Protein AF-A0A183H2S7-F1 (afdb_monomer)

pLDDT: mean 76.17, std 14.85, range [31.81, 91.38]

Secondary structure (DSSP, 8-state):
------PPP------HHHHHHHHTT--THHHHHHHHHSHHHHHHHHHHHHHHTTT--HHHHHHHHHHHHHHHHHHHHHHHHHHHHHHHHHHHHHHHHH---HHHHHHHHHHTT--HHHHHHHHHHHHHHHHHHHHHHHHHHHH--SS--B--TT-SBTTSB-TT-HHHHHHHHHHHHHHHHHHHHS--S-HHHHHHHHHHHHHHHHHHHHHHHTSBTHHHHHHHHHH-----

Foldseek 3Di:
DDDDDDDDDPPPPPPPVVVVVVPPPDDVVVVVVCLLPPPLLVVLLCQLVVQVVVVDANLRSLLVSLLVVCVVLVVLVVVLVVLLLVLLVLLVVCVVPPVDDVVVSVVVCVVVVSDPVVSVVSVVVLVVNLVSNVSSVVVNCVVCPDDFRQDDDPDGGQQDQDPVLPLLVVLLVLQLVLVVVVCVSRPDPDPVVVVVVSVVVNVVSVVSSVVSSRGGNSSRSSCVSVRPPPPD

Radius of gyration: 23.9 Å; Cα contacts (8 Å, |Δi|>4): 154; chains: 1; bounding box: 52×32×90 Å

Nearest PDB structures (foldseek):
  6al2-assembly2_B  TM=6.868E-01  e=8.559E-04  Escherichia coli

Sequence (232 aa):
MRFSVHRHPANHVICLKTLSRKFHGFSPLTPLLYAESCYFTKALQYTIEGMHSLEIPWFGTFMLSGVLFRIASLPLHVYAERLSAERCHVVNTLNHELIKSKEIILDVCWKHRLQLPRIQYLKFCALSIWTFSSFAIRNVISSETGYPFQGILWFPDLLQPDPYCIIPASVGILGIFNYFAQQRIYIYSSVKLMQIISVCYSLIMIFGIYFMSHLPVVSFFILMNIEIPDSS

Structure (mmCIF, N/CA/C/O backbone):
data_AF-A0A183H2S7-F1
#
_entry.id   AF-A0A183H2S7-F1
#
loop_
_atom_site.group_PDB
_atom_site.id
_atom_site.type_symbol
_atom_site.label_atom_id
_atom_site.label_alt_id
_atom_site.label_comp_id
_atom_site.label_asym_id
_atom_site.label_entity_id
_atom_site.label_seq_id
_atom_site.pdbx_PDB_ins_code
_atom_site.Cartn_x
_atom_site.Cartn_y
_atom_site.Cartn_z
_atom_site.occupancy
_atom_site.B_iso_or_equiv
_atom_site.auth_seq_id
_atom_site.auth_comp_id
_atom_site.auth_asym_id
_atom_site.auth_atom_id
_atom_site.pdbx_PDB_model_num
ATOM 1 N N . MET A 1 1 ? 5.757 -11.778 67.059 1.00 38.53 1 MET A N 1
ATOM 2 C CA . MET A 1 1 ? 6.660 -10.750 66.492 1.00 38.53 1 MET A CA 1
ATOM 3 C C . MET A 1 1 ? 6.126 -10.336 65.126 1.00 38.53 1 MET A C 1
ATOM 5 O O . MET A 1 1 ? 6.028 -11.183 64.250 1.00 38.53 1 MET A O 1
ATOM 9 N N . ARG A 1 2 ? 5.674 -9.082 64.973 1.00 36.66 2 ARG A N 1
ATOM 10 C CA . ARG A 1 2 ? 5.193 -8.515 63.699 1.00 36.66 2 ARG A CA 1
ATOM 11 C C . ARG A 1 2 ? 6.387 -7.929 62.948 1.00 36.66 2 ARG A C 1
ATOM 13 O O . ARG A 1 2 ? 6.994 -6.986 63.443 1.00 36.66 2 ARG A O 1
ATOM 20 N N . PHE A 1 3 ? 6.695 -8.457 61.770 1.00 34.78 3 PHE A N 1
ATOM 21 C CA . PHE A 1 3 ? 7.637 -7.819 60.855 1.00 34.78 3 PHE A CA 1
ATOM 22 C C . PHE A 1 3 ? 6.908 -6.711 60.090 1.00 34.78 3 PHE A C 1
ATOM 24 O O . PHE A 1 3 ? 6.041 -6.978 59.261 1.00 34.78 3 PHE A O 1
ATOM 31 N N . SER A 1 4 ? 7.232 -5.462 60.420 1.00 36.34 4 SER A N 1
ATOM 32 C CA . SER A 1 4 ? 6.816 -4.285 59.660 1.00 36.34 4 SER A CA 1
ATOM 33 C C . SER A 1 4 ? 7.774 -4.109 58.483 1.00 36.34 4 SER A C 1
ATOM 35 O O . SER A 1 4 ? 8.952 -3.818 58.682 1.00 36.34 4 SER A O 1
ATOM 37 N N . VAL A 1 5 ? 7.288 -4.323 57.259 1.00 47.19 5 VAL A N 1
ATOM 38 C CA . VAL A 1 5 ? 8.035 -4.022 56.032 1.00 47.19 5 VAL A CA 1
ATOM 39 C C . VAL A 1 5 ? 7.711 -2.586 55.633 1.00 47.19 5 VAL A C 1
ATOM 41 O O . VAL A 1 5 ? 6.619 -2.295 55.144 1.00 47.19 5 VAL A O 1
ATOM 44 N N . HIS A 1 6 ? 8.664 -1.680 55.846 1.00 37.66 6 HIS A N 1
ATOM 45 C CA . HIS A 1 6 ? 8.593 -0.314 55.337 1.00 37.66 6 HIS A CA 1
ATOM 46 C C . HIS A 1 6 ? 8.627 -0.339 53.801 1.00 37.66 6 HIS A C 1
ATOM 48 O O . HIS A 1 6 ? 9.639 -0.694 53.197 1.00 37.66 6 HIS A O 1
ATOM 54 N N . ARG A 1 7 ? 7.523 0.047 53.148 1.00 46.09 7 ARG A N 1
ATOM 55 C CA . ARG A 1 7 ? 7.531 0.361 51.712 1.00 46.09 7 ARG A CA 1
ATOM 56 C C . ARG A 1 7 ? 8.180 1.727 51.510 1.00 46.09 7 ARG A C 1
ATOM 58 O O . ARG A 1 7 ? 7.642 2.734 51.961 1.00 46.09 7 ARG A O 1
ATOM 65 N N . HIS A 1 8 ? 9.311 1.752 50.811 1.00 40.19 8 HIS A N 1
ATOM 66 C CA . HIS A 1 8 ? 9.866 2.980 50.250 1.00 40.19 8 HIS A CA 1
ATOM 67 C C . HIS A 1 8 ? 9.010 3.469 49.066 1.00 40.19 8 HIS A C 1
ATOM 69 O O . HIS A 1 8 ? 8.483 2.645 48.313 1.00 40.19 8 HIS A O 1
ATOM 75 N N . PRO A 1 9 ? 8.872 4.793 48.874 1.00 44.41 9 PRO A N 1
ATOM 76 C CA . PRO A 1 9 ? 8.147 5.358 47.745 1.00 44.41 9 PRO A CA 1
ATOM 77 C C . PRO A 1 9 ? 8.903 5.097 46.436 1.00 44.41 9 PRO A C 1
ATOM 79 O O . PRO A 1 9 ? 10.089 5.405 46.307 1.00 44.41 9 PRO A O 1
ATOM 82 N N . ALA A 1 10 ? 8.202 4.530 45.454 1.00 44.94 10 ALA A N 1
ATOM 83 C CA . ALA A 1 10 ? 8.697 4.348 44.097 1.00 44.94 10 ALA A CA 1
ATOM 84 C C . ALA A 1 10 ? 8.769 5.709 43.388 1.00 44.94 10 ALA A C 1
ATOM 86 O O . ALA A 1 10 ? 7.813 6.154 42.756 1.00 44.94 10 ALA A O 1
ATOM 87 N N . ASN A 1 11 ? 9.916 6.379 43.494 1.00 41.59 11 ASN A N 1
ATOM 88 C CA . ASN A 1 11 ? 10.243 7.502 42.626 1.00 41.59 11 ASN A CA 1
ATOM 89 C C . ASN A 1 11 ? 10.473 6.965 41.208 1.00 41.59 11 ASN A C 1
ATOM 91 O O . ASN A 1 11 ? 11.528 6.409 40.899 1.00 41.59 11 ASN A O 1
ATOM 95 N N . HIS A 1 12 ? 9.477 7.140 40.339 1.00 47.97 12 HIS A N 1
ATOM 96 C CA . HIS A 1 12 ? 9.585 6.923 38.899 1.00 47.97 12 HIS A CA 1
ATOM 97 C C . HIS A 1 12 ? 10.473 8.024 38.291 1.00 47.97 12 HIS A C 1
ATOM 99 O O . HIS A 1 12 ? 10.006 8.964 37.653 1.00 47.97 12 HIS A O 1
ATOM 105 N N . VAL A 1 13 ? 11.786 7.929 38.505 1.00 46.75 13 VAL A N 1
ATOM 106 C CA . VAL A 1 13 ? 12.755 8.718 37.744 1.00 46.75 13 VAL A CA 1
ATOM 107 C C . VAL A 1 13 ? 12.796 8.113 36.346 1.00 46.75 13 VAL A C 1
ATOM 109 O O . VAL A 1 13 ? 13.490 7.129 36.090 1.00 46.75 13 VAL A O 1
ATOM 112 N N . ILE A 1 14 ? 11.994 8.671 35.439 1.00 47.31 14 ILE A N 1
ATOM 113 C CA . ILE A 1 14 ? 12.064 8.378 34.009 1.00 47.31 14 ILE A CA 1
ATOM 114 C C . ILE A 1 14 ? 13.475 8.764 33.557 1.00 47.31 14 ILE A C 1
ATOM 116 O O . ILE A 1 14 ? 13.814 9.937 33.403 1.00 47.31 14 ILE A O 1
ATOM 120 N N . CYS A 1 15 ? 14.333 7.757 33.405 1.00 45.75 15 CYS A N 1
ATOM 121 C CA . CYS A 1 15 ? 15.708 7.921 32.967 1.00 45.75 15 CYS A CA 1
ATOM 122 C C . CYS A 1 15 ? 15.728 8.298 31.476 1.00 45.75 15 CYS A C 1
ATOM 124 O O . CYS A 1 15 ? 15.888 7.454 30.594 1.00 45.75 15 CYS A O 1
ATOM 126 N N . LEU A 1 16 ? 15.590 9.596 31.190 1.00 50.38 16 LEU A N 1
ATOM 127 C CA . LEU A 1 16 ? 15.739 10.188 29.853 1.00 50.38 16 LEU A CA 1
ATOM 128 C C . LEU A 1 16 ? 17.111 9.858 29.217 1.00 50.38 16 LEU A C 1
ATOM 130 O O . LEU A 1 16 ? 17.260 9.809 27.995 1.00 50.38 16 LEU A O 1
ATOM 134 N N . LYS A 1 17 ? 18.120 9.568 30.053 1.00 46.22 17 LYS A N 1
ATOM 135 C CA . LYS A 1 17 ? 19.493 9.236 29.640 1.00 46.22 17 LYS A CA 1
ATOM 136 C C . 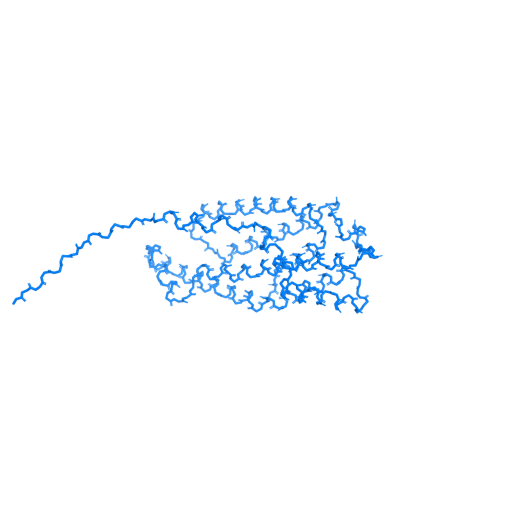LYS A 1 17 ? 19.633 7.881 28.938 1.00 46.22 17 LYS A C 1
ATOM 138 O O . LYS A 1 17 ? 20.609 7.704 28.206 1.00 46.22 17 LYS A O 1
ATOM 143 N N . THR A 1 18 ? 18.708 6.936 29.125 1.00 45.91 18 THR A N 1
ATOM 144 C CA . THR A 1 18 ? 18.763 5.636 28.426 1.00 45.91 18 THR A CA 1
ATOM 145 C C . THR A 1 18 ? 18.150 5.708 27.027 1.00 45.91 18 THR A C 1
ATOM 147 O O . THR A 1 18 ? 18.608 5.004 26.132 1.00 45.91 18 THR A O 1
ATOM 150 N N . LEU A 1 19 ? 17.171 6.596 26.808 1.00 46.50 19 LEU A N 1
ATOM 151 C CA . LEU A 1 19 ? 16.598 6.847 25.481 1.00 46.50 19 LEU A CA 1
ATOM 152 C C . LEU A 1 19 ? 17.593 7.614 24.591 1.00 46.50 19 LEU A C 1
ATOM 154 O O . LEU A 1 19 ? 17.821 7.233 23.448 1.00 46.50 19 LEU A O 1
ATOM 158 N N . SER A 1 20 ? 18.254 8.636 25.146 1.00 47.88 20 SER A N 1
ATOM 159 C CA . SER A 1 20 ? 19.223 9.473 24.420 1.00 47.88 20 SER A CA 1
ATOM 160 C C . SER A 1 20 ? 20.430 8.681 23.896 1.00 47.88 20 SER A C 1
ATOM 162 O O . SER A 1 20 ? 20.834 8.868 22.751 1.00 47.88 20 SER A O 1
ATOM 164 N N . ARG A 1 21 ? 20.958 7.714 24.661 1.00 48.03 21 ARG A N 1
ATOM 165 C CA . ARG A 1 21 ? 22.103 6.899 24.212 1.00 48.03 21 ARG A CA 1
ATOM 166 C C . ARG A 1 21 ? 21.791 5.945 23.054 1.00 48.03 21 ARG A C 1
ATOM 168 O O . ARG A 1 21 ? 22.721 5.516 22.383 1.00 48.03 21 ARG A O 1
ATOM 175 N N . LYS A 1 22 ? 20.518 5.629 22.789 1.00 50.09 22 LYS A N 1
ATOM 176 C CA . LYS A 1 22 ? 20.129 4.675 21.735 1.00 50.09 22 LYS A CA 1
ATOM 177 C C . LYS A 1 22 ? 19.939 5.323 20.355 1.00 50.09 22 LYS A C 1
ATOM 179 O O . LYS A 1 22 ? 19.948 4.610 19.359 1.00 50.09 22 LYS A O 1
ATOM 184 N N . PHE A 1 23 ? 19.813 6.651 20.284 1.00 52.59 23 PHE A N 1
ATOM 185 C CA . PHE A 1 23 ? 19.608 7.376 19.022 1.00 52.59 23 PHE A CA 1
ATOM 186 C C . PHE A 1 23 ? 20.902 7.847 18.341 1.00 52.59 23 PHE A C 1
ATOM 188 O O . PHE A 1 23 ? 20.890 8.097 17.141 1.00 52.59 23 PHE A O 1
ATOM 195 N N . HIS A 1 24 ? 22.033 7.907 19.050 1.00 51.41 24 HIS A N 1
ATOM 196 C CA . HIS A 1 24 ? 23.289 8.443 18.500 1.00 51.41 24 HIS A CA 1
ATOM 197 C C . HIS A 1 24 ? 24.007 7.542 17.474 1.00 51.41 24 HIS A C 1
ATOM 199 O O . HIS A 1 24 ? 25.016 7.961 16.918 1.00 51.41 24 HIS A O 1
ATOM 205 N N . GLY A 1 25 ? 23.500 6.335 17.199 1.00 57.97 25 GLY A N 1
ATOM 206 C CA . GLY A 1 25 ? 24.055 5.419 16.190 1.00 57.97 25 GLY A CA 1
ATOM 207 C C . GLY A 1 25 ? 23.092 5.051 15.060 1.00 57.97 25 GLY A C 1
ATOM 208 O O . GLY A 1 25 ? 23.436 4.226 14.218 1.00 57.97 25 GLY A O 1
ATOM 209 N N . PHE A 1 26 ? 21.879 5.613 15.037 1.00 62.59 26 PHE A N 1
ATOM 210 C CA . PHE A 1 26 ? 20.892 5.280 14.013 1.00 62.59 26 PHE A CA 1
ATOM 211 C C . PHE A 1 26 ? 21.087 6.196 12.804 1.00 62.59 26 PHE A C 1
ATOM 213 O O . PHE A 1 26 ? 20.474 7.257 12.704 1.00 62.59 26 PHE A O 1
ATOM 220 N N . SER A 1 27 ? 21.982 5.810 11.894 1.00 75.62 27 SER A N 1
ATOM 221 C CA . SER A 1 27 ? 22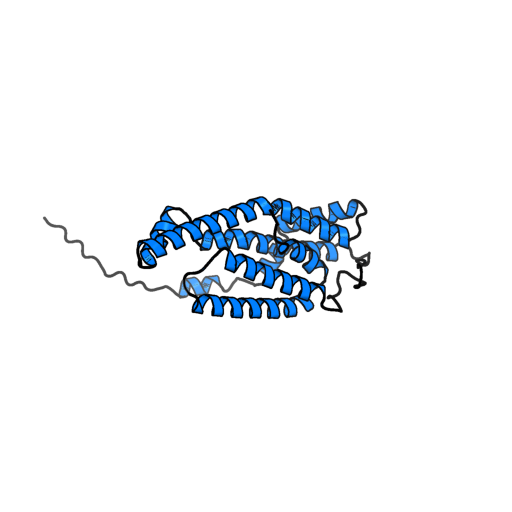.048 6.477 10.596 1.00 75.62 27 SER A CA 1
ATOM 222 C C . SER A 1 27 ? 20.754 6.169 9.831 1.00 75.62 27 SER A C 1
ATOM 224 O O . SER A 1 27 ? 20.429 4.991 9.657 1.00 75.62 27 SER A O 1
ATOM 226 N N . PRO A 1 28 ? 20.005 7.178 9.346 1.00 71.62 28 PRO A N 1
ATOM 227 C CA . PRO A 1 28 ? 18.777 6.958 8.574 1.00 71.62 28 PRO A CA 1
ATOM 228 C C . PRO A 1 28 ? 19.029 6.206 7.256 1.00 71.62 28 PRO A C 1
ATOM 230 O O . PRO A 1 28 ? 18.092 5.696 6.648 1.00 71.62 28 PRO A O 1
ATOM 233 N N . LEU A 1 29 ? 20.292 6.088 6.839 1.00 74.19 29 LEU A N 1
ATOM 234 C CA . LEU A 1 29 ? 20.713 5.317 5.673 1.00 74.19 29 LEU A CA 1
ATOM 235 C C . LEU A 1 29 ? 20.745 3.806 5.940 1.00 74.19 29 LEU A C 1
ATOM 237 O O . LEU A 1 29 ? 20.539 3.024 5.018 1.00 74.19 29 LEU A O 1
ATOM 241 N N . THR A 1 30 ? 20.966 3.370 7.184 1.00 76.81 30 THR A N 1
ATOM 242 C CA . THR A 1 30 ? 21.082 1.939 7.510 1.00 76.81 30 THR A CA 1
ATOM 243 C C . THR A 1 30 ? 19.781 1.169 7.245 1.00 76.81 30 THR A C 1
ATOM 245 O O . THR A 1 30 ? 19.850 0.117 6.611 1.00 76.81 30 THR A O 1
ATOM 248 N N . PRO A 1 31 ? 18.588 1.670 7.629 1.00 79.62 31 PRO A N 1
ATOM 249 C CA . PRO A 1 31 ? 17.324 1.038 7.253 1.00 79.62 31 PRO A CA 1
ATOM 250 C C . PRO A 1 31 ? 17.058 1.042 5.745 1.00 79.62 31 PRO A C 1
ATOM 252 O O . PRO A 1 31 ? 16.444 0.106 5.246 1.00 79.62 31 PRO A O 1
ATOM 255 N N . LEU A 1 32 ? 17.514 2.071 5.024 1.00 78.38 32 LEU A N 1
ATOM 256 C CA . LEU A 1 32 ? 17.303 2.200 3.580 1.00 78.38 32 LEU A CA 1
ATOM 257 C C . LEU A 1 32 ? 18.131 1.158 2.818 1.00 78.38 32 LEU A C 1
ATOM 259 O O . LEU A 1 32 ? 17.578 0.385 2.043 1.00 78.38 32 LEU A O 1
ATOM 263 N N . LEU A 1 33 ? 19.425 1.065 3.126 1.00 79.44 33 LEU A N 1
ATOM 264 C CA . LEU A 1 33 ? 20.318 0.052 2.555 1.00 79.44 33 LEU A CA 1
ATOM 265 C C . LEU A 1 33 ? 19.878 -1.369 2.927 1.00 79.44 33 LEU A C 1
ATOM 267 O O . LEU A 1 33 ? 19.969 -2.296 2.120 1.00 79.44 33 LEU A O 1
ATOM 271 N N . TYR A 1 34 ? 19.360 -1.553 4.146 1.00 83.06 34 TYR A N 1
ATOM 272 C CA . TYR A 1 34 ? 18.764 -2.823 4.546 1.00 83.06 34 TYR A CA 1
ATOM 273 C C . TYR A 1 34 ? 17.520 -3.146 3.715 1.00 83.06 34 TYR A C 1
ATOM 275 O O . TYR A 1 34 ? 17.396 -4.264 3.226 1.00 83.06 34 TYR A O 1
ATOM 283 N N . ALA A 1 35 ? 16.611 -2.187 3.522 1.00 81.44 35 ALA A N 1
ATOM 284 C CA . ALA A 1 35 ? 15.404 -2.391 2.726 1.00 81.44 35 ALA A CA 1
ATOM 285 C C . ALA A 1 35 ? 15.724 -2.726 1.262 1.00 81.44 35 ALA A C 1
ATOM 287 O O . ALA A 1 35 ? 15.050 -3.565 0.675 1.00 81.44 35 ALA A O 1
ATOM 288 N N . GLU A 1 36 ? 16.777 -2.141 0.697 1.00 80.81 36 GLU A N 1
ATOM 289 C CA . GLU A 1 36 ? 17.246 -2.421 -0.664 1.00 80.81 36 GLU A CA 1
ATOM 290 C C . GLU A 1 36 ? 17.800 -3.849 -0.829 1.00 80.81 36 GLU A C 1
ATOM 292 O O . GLU A 1 36 ? 17.557 -4.514 -1.840 1.00 80.81 36 GLU A O 1
ATOM 297 N N . SER A 1 37 ? 18.521 -4.337 0.184 1.00 84.44 37 SER A N 1
ATOM 298 C CA . SER A 1 37 ? 19.233 -5.623 0.161 1.00 84.44 37 SER A CA 1
ATOM 299 C C . SER A 1 37 ? 18.479 -6.780 0.824 1.00 84.44 37 SER A C 1
ATOM 301 O O . SER A 1 37 ? 18.952 -7.916 0.813 1.00 84.44 37 SER A O 1
ATOM 303 N N . CYS A 1 38 ? 17.306 -6.522 1.402 1.00 89.56 38 CYS A N 1
ATOM 304 C CA . CYS A 1 38 ? 16.559 -7.529 2.142 1.00 89.56 38 CYS A CA 1
ATOM 305 C C . CYS A 1 38 ? 16.042 -8.654 1.222 1.00 89.56 38 CYS A C 1
ATOM 307 O O . CYS A 1 38 ? 15.704 -8.435 0.055 1.00 89.56 38 CYS A O 1
ATOM 309 N N . TYR A 1 39 ? 15.930 -9.871 1.771 1.00 90.94 39 TYR A N 1
ATOM 310 C CA . TYR A 1 39 ? 15.462 -11.051 1.030 1.00 90.94 39 TYR A CA 1
ATOM 311 C C . TYR A 1 39 ? 14.080 -10.858 0.404 1.00 90.94 39 TYR A C 1
ATOM 313 O O . TYR A 1 39 ? 13.831 -11.362 -0.686 1.00 90.94 39 TYR A O 1
ATOM 321 N N . PHE A 1 40 ? 13.195 -10.113 1.068 1.00 88.94 40 PHE A N 1
ATOM 322 C CA . PHE A 1 40 ? 11.868 -9.814 0.544 1.00 88.94 40 PHE A CA 1
ATOM 323 C C . PHE A 1 40 ? 11.952 -8.943 -0.717 1.00 88.94 40 PHE A C 1
ATOM 325 O O . PHE A 1 40 ? 11.374 -9.296 -1.739 1.00 88.94 40 PHE A O 1
ATOM 332 N N . THR A 1 41 ? 12.751 -7.875 -0.698 1.00 87.56 41 THR A N 1
ATOM 333 C CA . THR A 1 41 ? 12.987 -7.013 -1.869 1.00 87.56 41 THR A CA 1
ATOM 334 C C . THR A 1 41 ? 13.622 -7.784 -3.021 1.00 87.56 41 THR A C 1
ATOM 336 O O . THR A 1 41 ? 13.210 -7.625 -4.167 1.00 87.56 41 THR A O 1
ATOM 339 N N . LYS A 1 42 ? 14.584 -8.668 -2.728 1.00 89.69 42 LYS A N 1
ATOM 340 C CA . LYS A 1 42 ? 15.202 -9.533 -3.743 1.00 89.69 42 LYS A CA 1
ATOM 341 C C . LYS A 1 42 ? 14.225 -10.551 -4.325 1.00 89.69 42 LYS A C 1
ATOM 343 O O . LYS A 1 42 ? 14.223 -10.752 -5.532 1.00 89.69 42 LYS A O 1
ATOM 348 N N . ALA A 1 43 ? 13.353 -11.141 -3.511 1.00 91.38 43 ALA A N 1
ATOM 349 C CA . ALA A 1 43 ? 12.306 -12.033 -4.002 1.00 91.38 43 ALA A CA 1
ATOM 350 C C . ALA A 1 43 ? 11.321 -11.305 -4.937 1.00 91.38 43 ALA A C 1
ATOM 352 O O . ALA A 1 43 ? 10.973 -11.834 -5.993 1.00 91.38 43 ALA A O 1
ATOM 353 N N . LEU A 1 44 ? 10.915 -10.077 -4.588 1.00 89.56 44 LEU A N 1
ATOM 354 C CA . LEU A 1 44 ? 10.076 -9.241 -5.454 1.00 89.56 44 LEU A CA 1
ATOM 355 C C . LEU A 1 44 ? 10.796 -8.888 -6.763 1.00 89.56 44 LEU A C 1
ATOM 357 O O . LEU A 1 44 ? 10.198 -9.009 -7.827 1.00 89.56 44 LEU A O 1
ATOM 361 N N . GLN A 1 45 ? 12.078 -8.517 -6.690 1.00 90.75 45 GLN A N 1
ATOM 362 C CA . GLN A 1 45 ? 12.919 -8.240 -7.857 1.00 90.75 45 GLN A CA 1
ATOM 363 C C . GLN A 1 45 ? 12.957 -9.444 -8.812 1.00 90.75 45 GLN A C 1
ATOM 365 O O . GLN A 1 45 ? 12.586 -9.302 -9.973 1.00 90.75 45 GLN A O 1
ATOM 370 N N . TYR A 1 46 ? 13.296 -10.636 -8.313 1.00 90.81 46 TYR A N 1
ATOM 371 C CA . TYR A 1 46 ? 13.339 -11.847 -9.139 1.00 90.81 46 TYR A CA 1
ATOM 372 C C . TYR A 1 46 ? 11.980 -12.219 -9.731 1.00 90.81 46 TYR A C 1
ATOM 374 O O . TYR A 1 46 ? 11.918 -12.767 -10.827 1.00 90.81 46 TYR A O 1
ATOM 382 N N . THR A 1 47 ? 10.886 -11.924 -9.025 1.00 90.19 47 THR A N 1
ATOM 383 C CA . THR A 1 47 ? 9.536 -12.146 -9.557 1.00 90.19 47 THR A CA 1
ATOM 384 C C . THR A 1 47 ? 9.273 -11.230 -10.751 1.00 90.19 47 THR A C 1
ATOM 386 O O . THR A 1 47 ? 8.798 -11.696 -11.779 1.00 90.19 47 THR A O 1
ATOM 389 N N . ILE A 1 48 ? 9.623 -9.945 -10.645 1.00 88.94 48 ILE A N 1
ATOM 390 C CA . ILE A 1 48 ? 9.450 -8.963 -11.725 1.00 88.94 48 ILE A CA 1
ATOM 391 C C . ILE A 1 48 ? 10.326 -9.331 -12.934 1.00 88.94 48 ILE A C 1
ATOM 393 O O . ILE A 1 48 ? 9.819 -9.405 -14.051 1.00 88.94 48 ILE A O 1
ATOM 397 N N . GLU A 1 49 ? 11.607 -9.629 -12.717 1.00 89.69 49 GLU A N 1
ATOM 398 C CA . GLU A 1 49 ? 12.536 -10.055 -13.778 1.00 89.69 49 GLU A CA 1
ATOM 399 C C . GLU A 1 49 ? 12.088 -11.372 -14.431 1.00 89.69 49 GLU A C 1
ATOM 401 O O . GLU A 1 49 ? 12.092 -11.503 -15.654 1.00 89.69 49 GLU A O 1
ATOM 406 N N . GLY A 1 50 ? 11.631 -12.337 -13.628 1.00 89.19 50 GLY A N 1
ATOM 407 C CA . GLY A 1 50 ? 11.124 -13.621 -14.109 1.00 89.19 50 GLY A CA 1
ATOM 408 C C . GLY A 1 50 ? 9.818 -13.513 -14.898 1.00 89.19 50 GLY A C 1
ATOM 409 O O . GLY A 1 50 ? 9.547 -14.346 -15.753 1.00 89.19 50 GLY A O 1
ATOM 410 N N . MET A 1 51 ? 9.005 -12.491 -14.644 1.00 89.62 51 MET A N 1
ATOM 411 C CA . MET A 1 51 ? 7.829 -12.200 -15.465 1.00 89.62 51 MET A CA 1
ATOM 412 C C . MET A 1 51 ? 8.217 -11.508 -16.772 1.00 89.62 51 MET A C 1
ATOM 414 O O . MET A 1 51 ? 7.621 -11.792 -17.808 1.00 89.62 51 MET A O 1
ATOM 418 N N . HIS A 1 52 ? 9.222 -10.631 -16.739 1.00 88.75 52 HIS A N 1
ATOM 419 C CA . HIS A 1 52 ? 9.733 -9.989 -17.946 1.00 88.75 52 HIS A CA 1
ATOM 420 C C . HIS A 1 52 ? 10.416 -10.984 -18.895 1.00 88.75 52 HIS A C 1
ATOM 422 O O . HIS A 1 52 ? 10.277 -10.859 -20.110 1.00 88.75 52 HIS A O 1
ATOM 428 N N . SER A 1 53 ? 11.073 -12.024 -18.366 1.00 89.06 53 SER A N 1
ATOM 429 C CA . SER A 1 53 ? 11.707 -13.070 -19.184 1.00 89.06 53 SER A CA 1
ATOM 430 C C . SER A 1 53 ? 10.725 -13.890 -20.036 1.00 89.06 53 SER A C 1
ATOM 432 O O . SER A 1 53 ? 11.155 -14.593 -20.945 1.00 89.06 53 SER A O 1
ATOM 434 N N . LEU A 1 54 ? 9.412 -13.755 -19.801 1.00 90.19 54 LEU A N 1
ATOM 435 C CA . LEU A 1 54 ? 8.338 -14.299 -20.641 1.00 90.19 54 LEU A CA 1
ATOM 436 C C . LEU A 1 54 ? 8.004 -13.407 -21.855 1.00 90.19 54 LEU A C 1
ATOM 438 O O . LEU A 1 54 ? 6.909 -13.511 -22.402 1.00 90.19 54 LEU A O 1
ATOM 442 N N . GLU A 1 55 ? 8.909 -12.502 -22.239 1.00 89.00 55 GLU A N 1
ATOM 443 C CA . GLU A 1 55 ? 8.748 -11.530 -23.335 1.00 89.00 55 GLU A CA 1
ATOM 444 C C . GLU A 1 55 ? 7.590 -10.533 -23.122 1.00 89.00 55 GLU A C 1
ATOM 446 O O . GLU A 1 55 ? 7.116 -9.879 -24.054 1.00 89.00 55 GLU A O 1
ATOM 451 N N . ILE A 1 56 ? 7.138 -10.375 -21.874 1.00 86.94 56 ILE A N 1
ATOM 452 C CA . ILE A 1 56 ? 6.107 -9.399 -21.517 1.00 86.94 56 ILE A CA 1
ATOM 453 C C . ILE A 1 56 ? 6.746 -8.002 -21.500 1.00 86.94 56 ILE A C 1
ATOM 455 O O . ILE A 1 56 ? 7.766 -7.807 -20.833 1.00 86.94 56 ILE A O 1
ATOM 459 N N . PRO A 1 57 ? 6.158 -6.994 -22.170 1.00 87.94 57 PRO A N 1
ATOM 460 C CA . PRO A 1 57 ? 6.670 -5.628 -22.123 1.00 87.94 57 PRO A CA 1
ATOM 461 C C . PRO A 1 57 ? 6.657 -5.083 -20.691 1.00 87.94 57 PRO A C 1
ATOM 463 O O . PRO A 1 57 ? 5.771 -5.410 -19.902 1.00 87.94 57 PRO A O 1
ATOM 466 N N . TRP A 1 58 ? 7.594 -4.189 -20.366 1.00 85.31 58 TRP A N 1
ATOM 467 C CA . TRP A 1 58 ? 7.782 -3.658 -19.010 1.00 85.31 58 TRP A CA 1
ATOM 468 C C . TRP A 1 58 ? 6.510 -3.154 -18.335 1.00 85.31 58 TRP A C 1
ATOM 470 O O . TRP A 1 58 ? 6.251 -3.490 -17.179 1.00 85.31 58 TRP A O 1
ATOM 480 N N . PHE A 1 59 ? 5.674 -2.404 -19.059 1.00 84.50 59 PHE A N 1
ATOM 481 C CA . PHE A 1 59 ? 4.396 -1.939 -18.518 1.00 84.50 59 PHE A CA 1
ATOM 482 C C . PHE A 1 59 ? 3.509 -3.118 -18.065 1.00 84.50 59 PHE A C 1
ATOM 484 O O . PHE A 1 59 ? 2.889 -3.061 -17.003 1.00 84.50 59 PHE A O 1
ATOM 491 N N . GLY A 1 60 ? 3.471 -4.201 -18.849 1.00 84.12 60 GLY A N 1
ATOM 492 C CA . GLY A 1 60 ? 2.682 -5.399 -18.584 1.00 84.12 60 GLY A CA 1
ATOM 493 C C . GLY A 1 60 ? 3.237 -6.181 -17.400 1.00 84.12 60 GLY A C 1
ATOM 494 O O . GLY A 1 60 ? 2.471 -6.612 -16.541 1.00 84.12 60 GLY A O 1
ATOM 495 N N . THR A 1 61 ? 4.562 -6.276 -17.292 1.00 88.19 61 THR A N 1
ATOM 496 C CA . THR A 1 61 ? 5.255 -6.891 -16.154 1.00 88.19 61 THR A CA 1
ATOM 497 C C . THR A 1 61 ? 4.909 -6.185 -14.840 1.00 88.19 61 THR A C 1
ATOM 499 O O . THR A 1 61 ? 4.551 -6.835 -13.853 1.00 88.19 61 THR A O 1
ATOM 502 N N . PHE A 1 62 ? 4.946 -4.849 -14.812 1.00 85.44 62 PHE A N 1
ATOM 503 C CA . PHE A 1 62 ? 4.587 -4.075 -13.618 1.00 85.44 62 PHE A CA 1
ATOM 504 C C . PHE A 1 62 ? 3.096 -4.168 -13.275 1.00 85.44 62 PHE A C 1
ATOM 506 O O . PHE A 1 62 ? 2.733 -4.272 -12.102 1.00 85.44 62 PHE A O 1
ATOM 513 N N . MET A 1 63 ? 2.219 -4.185 -14.280 1.00 84.50 63 MET A N 1
ATOM 514 C CA . MET A 1 63 ? 0.783 -4.361 -14.054 1.00 84.50 63 MET A CA 1
ATOM 515 C C . MET A 1 63 ? 0.459 -5.747 -13.496 1.00 84.50 63 MET A C 1
ATOM 517 O O . MET A 1 63 ? -0.247 -5.857 -12.491 1.00 84.50 63 MET A O 1
ATOM 521 N N . LEU A 1 64 ? 1.007 -6.796 -14.109 1.00 87.38 64 LEU A N 1
ATOM 522 C CA . LEU A 1 64 ? 0.762 -8.180 -13.721 1.00 87.38 64 LEU A CA 1
ATOM 523 C C . LEU A 1 64 ? 1.356 -8.486 -12.340 1.00 87.38 64 LEU A C 1
ATOM 525 O O . LEU A 1 64 ? 0.719 -9.172 -11.542 1.00 87.38 64 LEU A O 1
ATOM 529 N N . SER A 1 65 ? 2.535 -7.943 -12.016 1.00 87.12 65 SER A N 1
ATOM 530 C CA . SER A 1 65 ? 3.136 -8.113 -10.684 1.00 87.12 65 SER A CA 1
ATOM 531 C C . SER A 1 65 ? 2.296 -7.432 -9.603 1.00 87.12 65 SER A C 1
ATOM 533 O O . SER A 1 65 ? 2.053 -8.028 -8.555 1.00 87.12 65 SER A O 1
ATOM 535 N N . GLY A 1 66 ? 1.747 -6.244 -9.880 1.00 83.12 66 GLY A N 1
ATOM 536 C CA . GLY A 1 66 ? 0.781 -5.589 -8.997 1.00 83.12 66 GLY A CA 1
ATOM 537 C C . GLY A 1 66 ? -0.465 -6.443 -8.727 1.00 83.12 66 GLY A C 1
ATOM 538 O O . GLY A 1 66 ? -0.867 -6.585 -7.570 1.00 83.12 66 GLY A O 1
ATOM 539 N N . VAL A 1 67 ? -1.036 -7.076 -9.759 1.00 85.88 67 VAL A N 1
ATOM 540 C CA . VAL A 1 67 ? -2.169 -8.013 -9.611 1.00 85.88 67 VAL A CA 1
ATOM 541 C C . VAL A 1 67 ? -1.776 -9.235 -8.773 1.00 85.88 67 VAL A C 1
ATOM 543 O O . VAL A 1 67 ? -2.511 -9.626 -7.866 1.00 85.88 67 VAL A O 1
ATOM 546 N N . LEU A 1 68 ? -0.598 -9.818 -9.008 1.00 86.38 68 LEU A N 1
ATOM 547 C CA . LEU A 1 68 ? -0.103 -10.950 -8.219 1.00 86.38 68 LEU A CA 1
ATOM 548 C C . LEU A 1 68 ? 0.070 -10.587 -6.739 1.00 86.38 68 LEU A C 1
ATOM 550 O O . LEU A 1 68 ? -0.350 -11.348 -5.864 1.00 86.38 68 LEU A O 1
ATOM 554 N N . PHE A 1 69 ? 0.619 -9.409 -6.436 1.00 82.88 69 PHE A N 1
ATOM 555 C CA . PHE A 1 69 ? 0.746 -8.933 -5.056 1.00 82.88 69 PHE A CA 1
ATOM 556 C C . PHE A 1 69 ? -0.615 -8.685 -4.402 1.00 82.88 69 PHE A C 1
ATOM 558 O O . PHE A 1 69 ? -0.766 -8.894 -3.194 1.00 82.88 69 PHE A O 1
ATOM 565 N N . ARG A 1 70 ? -1.634 -8.305 -5.180 1.00 79.31 70 ARG A N 1
ATOM 566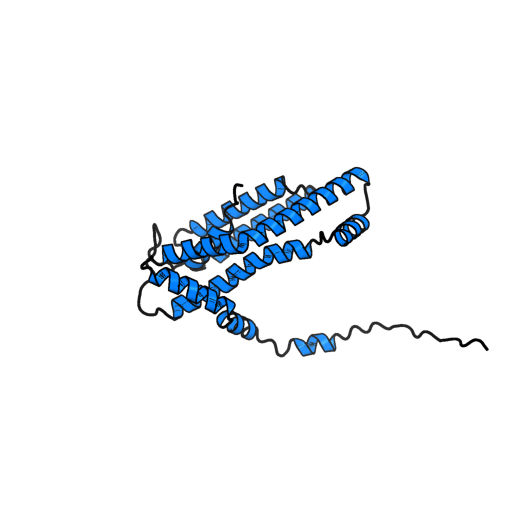 C CA . ARG A 1 70 ? -3.014 -8.230 -4.691 1.00 79.31 70 ARG A CA 1
ATOM 567 C C . ARG A 1 70 ? -3.580 -9.589 -4.355 1.00 79.31 70 ARG A C 1
ATOM 569 O O . ARG A 1 70 ? -4.031 -9.766 -3.232 1.00 79.31 70 ARG A O 1
ATOM 576 N N . ILE A 1 71 ? -3.470 -10.563 -5.249 1.00 85.94 71 ILE A N 1
ATOM 577 C CA . ILE A 1 71 ? -3.939 -11.927 -4.981 1.00 85.94 71 ILE A CA 1
ATOM 578 C C . ILE A 1 71 ? -3.250 -12.496 -3.730 1.00 85.94 71 ILE A C 1
ATOM 580 O O . ILE A 1 71 ? -3.910 -13.074 -2.868 1.00 85.94 71 ILE A O 1
ATOM 584 N N . ALA A 1 72 ? -1.944 -12.260 -3.576 1.00 85.38 72 ALA A N 1
ATOM 585 C CA . ALA A 1 72 ? -1.188 -12.697 -2.405 1.00 85.38 72 ALA A CA 1
ATOM 586 C C . ALA A 1 72 ? -1.608 -11.986 -1.102 1.00 85.38 72 ALA A C 1
ATOM 588 O O . ALA A 1 72 ? -1.605 -12.600 -0.035 1.00 85.38 72 ALA A O 1
ATOM 589 N N . SER A 1 73 ? -1.972 -10.700 -1.166 1.00 83.88 73 SER A N 1
ATOM 590 C CA . SER A 1 73 ? -2.375 -9.904 0.006 1.00 83.88 73 SER A CA 1
ATOM 591 C C . SER A 1 73 ? -3.879 -9.947 0.309 1.00 83.88 73 SER A C 1
ATOM 593 O O . SER A 1 73 ? -4.287 -9.584 1.416 1.00 83.88 73 SER A O 1
ATOM 595 N N . LEU A 1 74 ? -4.704 -10.446 -0.616 1.00 85.50 74 LEU A N 1
ATOM 596 C CA . LEU A 1 74 ? -6.163 -10.504 -0.509 1.00 85.50 74 LEU A CA 1
ATOM 597 C C . LEU A 1 74 ? -6.652 -11.243 0.746 1.00 85.50 74 LEU A C 1
ATOM 599 O O . LEU A 1 74 ? -7.497 -10.686 1.448 1.00 85.50 74 LEU A O 1
ATOM 603 N N . PRO A 1 75 ? -6.118 -12.424 1.128 1.00 87.31 75 PRO A N 1
ATOM 604 C CA . PRO A 1 75 ? -6.567 -13.109 2.343 1.00 87.31 75 PRO A CA 1
ATOM 605 C C . PRO A 1 75 ? -6.368 -12.258 3.601 1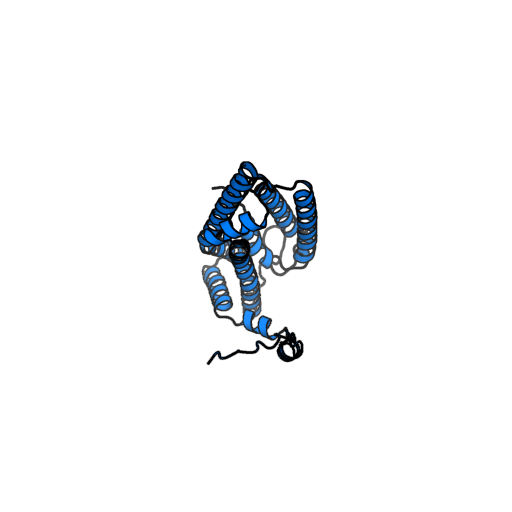.00 87.31 75 PRO A C 1
ATOM 607 O O . PRO A 1 75 ? -7.214 -12.242 4.497 1.00 87.31 75 PRO A O 1
ATOM 610 N N . LEU A 1 76 ? -5.260 -11.515 3.655 1.00 85.62 76 LEU A N 1
ATOM 611 C CA . LEU A 1 76 ? -4.935 -10.626 4.764 1.00 85.62 76 LEU A CA 1
ATOM 612 C C . LEU A 1 76 ? -5.853 -9.399 4.774 1.00 85.62 76 LEU A C 1
ATOM 614 O O . LEU A 1 76 ? -6.321 -8.995 5.840 1.00 85.62 76 LEU A O 1
ATOM 618 N N . HIS A 1 77 ? -6.155 -8.849 3.597 1.00 84.12 77 HIS A N 1
ATOM 619 C CA . HIS A 1 77 ? -7.088 -7.738 3.437 1.00 84.12 77 HIS A CA 1
ATOM 620 C C . HIS A 1 77 ? -8.515 -8.121 3.862 1.00 84.12 77 HIS A C 1
ATOM 622 O O . HIS A 1 77 ? -9.100 -7.460 4.720 1.00 84.12 77 HIS A O 1
ATOM 628 N N . VAL A 1 78 ? -9.038 -9.245 3.361 1.00 88.44 78 VAL A N 1
ATOM 629 C CA . VAL A 1 78 ? -10.359 -9.778 3.738 1.00 88.44 78 VAL A CA 1
ATOM 630 C C . VAL A 1 78 ? -10.430 -10.050 5.240 1.00 88.44 78 VAL A C 1
ATOM 632 O O . VAL A 1 78 ? -11.430 -9.737 5.888 1.00 88.44 78 VAL A O 1
ATOM 635 N N . TYR A 1 79 ? -9.363 -10.594 5.830 1.00 88.62 79 TYR A N 1
ATOM 636 C CA . TYR A 1 79 ? -9.301 -10.815 7.273 1.00 88.62 79 TYR A CA 1
ATOM 637 C C . TYR A 1 79 ? -9.342 -9.502 8.073 1.00 88.62 79 TYR A C 1
ATOM 639 O O . TYR A 1 79 ? -10.039 -9.416 9.089 1.00 88.62 79 TYR A O 1
ATOM 647 N N . ALA A 1 80 ? -8.636 -8.466 7.612 1.00 87.44 80 ALA A N 1
ATOM 648 C CA . ALA A 1 80 ? -8.645 -7.147 8.239 1.00 87.44 80 ALA A CA 1
ATOM 649 C C . ALA A 1 80 ? -10.029 -6.479 8.168 1.00 87.44 80 ALA A C 1
ATOM 651 O O . ALA A 1 80 ? -10.477 -5.901 9.161 1.00 87.44 80 ALA A O 1
ATOM 652 N N . GLU A 1 81 ? -10.720 -6.592 7.030 1.00 86.12 81 GLU A N 1
ATOM 653 C CA . GLU A 1 81 ? -12.078 -6.065 6.850 1.00 86.12 81 GLU A CA 1
ATOM 654 C C . GLU A 1 81 ? -13.094 -6.793 7.735 1.00 86.12 81 GLU A C 1
ATOM 656 O O . GLU A 1 81 ? -13.880 -6.142 8.423 1.00 86.12 81 GLU A O 1
ATOM 661 N N . ARG A 1 82 ? -13.024 -8.127 7.834 1.00 88.69 82 ARG A N 1
ATOM 662 C CA . ARG A 1 82 ? -13.900 -8.890 8.743 1.00 88.69 82 ARG A CA 1
ATOM 663 C C . ARG A 1 82 ? -13.759 -8.444 10.199 1.00 88.69 82 ARG A C 1
ATOM 665 O O . ARG A 1 82 ? -14.765 -8.205 10.863 1.00 88.69 82 ARG A O 1
ATOM 672 N N . LEU A 1 83 ? -12.527 -8.270 10.682 1.00 88.06 83 LEU A N 1
ATOM 673 C CA . LEU A 1 83 ? -12.271 -7.767 12.038 1.00 88.06 83 LEU A CA 1
ATOM 674 C C . LEU A 1 83 ? -12.762 -6.324 12.234 1.00 88.06 83 LEU A C 1
ATOM 676 O O . LEU A 1 83 ? -13.227 -5.965 13.318 1.00 88.06 83 LEU A O 1
ATOM 680 N N . SER A 1 84 ? -12.652 -5.488 11.199 1.00 86.44 84 SER A N 1
ATOM 681 C CA . SER A 1 84 ? -13.162 -4.114 11.207 1.00 86.44 84 SER A CA 1
ATOM 682 C C . SER A 1 84 ? -14.689 -4.077 11.320 1.00 86.44 84 SER A C 1
ATOM 684 O O . SER A 1 84 ? -15.228 -3.339 12.150 1.00 86.44 84 SER A O 1
ATOM 686 N N . ALA A 1 85 ? -15.382 -4.914 10.546 1.00 86.62 85 ALA A N 1
ATOM 687 C CA . ALA A 1 85 ? -16.836 -5.055 10.576 1.00 86.62 85 ALA A CA 1
ATOM 688 C C . ALA A 1 85 ? -17.339 -5.559 11.933 1.00 86.62 85 ALA A C 1
ATOM 690 O O . ALA A 1 85 ? -18.236 -4.950 12.518 1.00 86.62 85 ALA A O 1
ATOM 691 N N . GLU A 1 86 ? -16.716 -6.604 12.484 1.00 88.62 86 GLU A N 1
ATOM 692 C CA . GLU A 1 86 ? -17.079 -7.152 13.796 1.00 88.62 86 GLU A CA 1
ATOM 693 C C . GLU A 1 86 ? -16.921 -6.104 14.908 1.00 88.62 86 GLU A C 1
ATOM 695 O O . GLU A 1 86 ? -17.822 -5.903 15.725 1.00 88.62 86 GLU A O 1
ATOM 700 N N . ARG A 1 87 ? -15.815 -5.348 14.892 1.00 85.88 87 ARG A N 1
ATOM 701 C CA . ARG A 1 87 ? -15.599 -4.237 15.825 1.00 85.88 87 ARG A CA 1
ATOM 702 C C . ARG A 1 87 ? -16.687 -3.173 15.688 1.00 85.88 87 ARG A C 1
ATOM 704 O O . ARG A 1 87 ? -17.201 -2.706 16.702 1.00 85.88 87 ARG A O 1
ATOM 711 N N . CYS A 1 88 ? -17.011 -2.760 14.463 1.00 84.25 88 CYS A N 1
ATOM 712 C CA . CYS A 1 88 ? -18.025 -1.736 14.216 1.00 84.25 88 CYS A CA 1
ATOM 713 C C . CYS A 1 88 ? -19.398 -2.175 14.734 1.00 84.25 88 CYS A C 1
ATOM 715 O O . CYS A 1 88 ? -20.052 -1.409 15.439 1.00 84.25 88 CYS A O 1
ATOM 717 N N . HIS A 1 89 ? -19.782 -3.427 14.474 1.00 86.50 89 HIS A N 1
ATOM 718 C CA . HIS A 1 89 ? -21.022 -4.001 14.982 1.00 86.50 89 HIS A CA 1
ATOM 719 C C . HIS A 1 89 ? -21.073 -3.984 16.516 1.00 86.50 89 HIS A C 1
ATOM 721 O O . HIS A 1 89 ? -22.005 -3.425 17.088 1.00 86.50 89 HIS A O 1
ATOM 727 N N . VAL A 1 90 ? -20.039 -4.502 17.191 1.00 85.94 90 VAL A N 1
ATOM 728 C CA . VAL A 1 90 ? -19.972 -4.523 18.665 1.00 85.94 90 VAL A CA 1
ATOM 729 C C . VAL A 1 90 ? -20.028 -3.110 19.251 1.00 85.94 90 VAL A C 1
ATOM 731 O O . VAL A 1 90 ? -20.765 -2.864 20.204 1.00 85.94 90 VAL A O 1
ATOM 734 N N . VAL A 1 91 ? -19.282 -2.161 18.678 1.00 83.81 91 VAL A N 1
ATOM 735 C CA . VAL A 1 91 ? -19.272 -0.765 19.142 1.00 83.81 91 VAL A CA 1
ATOM 736 C C . VAL A 1 91 ? -20.642 -0.108 18.960 1.00 83.81 91 VAL A C 1
ATOM 738 O O . VAL A 1 91 ? -21.103 0.577 19.872 1.00 83.81 91 VAL A O 1
ATOM 741 N N . ASN A 1 92 ? -21.310 -0.324 17.825 1.00 83.06 92 ASN A N 1
ATOM 742 C CA . ASN A 1 92 ? -22.631 0.248 17.565 1.00 83.06 92 ASN A CA 1
ATOM 743 C C . ASN A 1 92 ? -23.701 -0.335 18.494 1.00 83.06 92 ASN A C 1
ATOM 745 O O . ASN A 1 92 ? -24.462 0.434 19.082 1.00 83.06 92 ASN A O 1
ATOM 749 N N . THR A 1 93 ? -23.706 -1.653 18.704 1.00 84.56 93 THR A N 1
ATOM 750 C CA . THR A 1 93 ? -24.622 -2.314 19.645 1.00 84.56 93 THR A CA 1
ATOM 751 C C . THR A 1 93 ? -24.425 -1.792 21.071 1.00 84.56 93 THR A C 1
ATOM 753 O O . THR A 1 93 ? -25.387 -1.414 21.733 1.00 84.56 93 THR A O 1
ATOM 756 N N . LEU A 1 94 ? -23.177 -1.676 21.541 1.00 83.12 94 LEU A N 1
ATOM 757 C CA . LEU A 1 94 ? -22.886 -1.157 22.885 1.00 83.12 94 LEU A CA 1
ATOM 758 C C . LEU A 1 94 ? -23.243 0.327 23.058 1.00 83.12 94 LEU A C 1
ATOM 760 O O . LEU A 1 94 ? -23.658 0.729 24.147 1.00 83.12 94 LEU A O 1
ATOM 764 N N . ASN A 1 95 ? -23.074 1.139 22.011 1.00 79.94 95 ASN A N 1
ATOM 765 C CA . ASN A 1 95 ? -23.462 2.550 22.033 1.00 79.94 95 ASN A CA 1
ATOM 766 C C . ASN A 1 95 ? -24.984 2.720 22.133 1.00 79.94 95 ASN A C 1
ATOM 768 O O . ASN A 1 95 ? -25.432 3.625 22.835 1.00 79.94 95 ASN A O 1
ATOM 772 N N . HIS A 1 96 ? -25.759 1.863 21.458 1.00 78.06 96 HIS A N 1
ATOM 773 C CA . HIS A 1 96 ? -27.221 1.909 21.488 1.00 78.06 96 HIS A CA 1
ATOM 774 C C . HIS A 1 96 ? -27.793 1.434 22.832 1.00 78.06 96 HIS A C 1
ATOM 776 O O . HIS A 1 96 ? -28.687 2.070 23.378 1.00 78.06 96 HIS A O 1
ATOM 782 N N . GLU A 1 97 ? -27.253 0.346 23.386 1.00 78.38 97 GLU A N 1
ATOM 783 C CA . GLU A 1 97 ? -27.813 -0.293 24.583 1.00 78.38 97 GLU A CA 1
ATOM 784 C C . GLU A 1 97 ? -27.526 0.460 25.893 1.00 78.38 97 GLU A C 1
ATOM 786 O O . GLU A 1 97 ? -28.284 0.314 26.849 1.00 78.38 97 GLU A O 1
ATOM 791 N N . LEU A 1 98 ? -26.416 1.210 26.008 1.00 62.66 98 LEU A N 1
ATOM 792 C CA . LEU A 1 98 ? -25.895 1.525 27.349 1.00 62.66 98 LEU A CA 1
ATOM 793 C C . LEU A 1 98 ? -25.377 2.943 27.636 1.00 62.66 98 LEU A C 1
ATOM 795 O O . LEU A 1 98 ? -24.972 3.150 28.777 1.00 62.66 98 LEU A O 1
ATOM 799 N N . ILE A 1 99 ? -25.349 3.908 26.699 1.00 63.69 99 ILE A N 1
ATOM 800 C CA . ILE A 1 99 ? -24.669 5.229 26.888 1.00 63.69 99 ILE A CA 1
ATOM 801 C C . ILE A 1 99 ? -23.365 5.050 27.704 1.00 63.69 99 ILE A C 1
ATOM 803 O O . ILE A 1 99 ? -23.085 5.730 28.694 1.00 63.69 99 ILE A O 1
ATOM 807 N N . LYS A 1 100 ? -22.608 3.994 27.387 1.00 65.06 100 LYS A N 1
ATOM 808 C CA . LYS A 1 100 ? -21.546 3.519 28.272 1.00 65.06 100 LYS A CA 1
ATOM 809 C C . LYS A 1 100 ? -20.307 4.386 28.094 1.00 65.06 100 LYS A C 1
ATOM 811 O O . LYS A 1 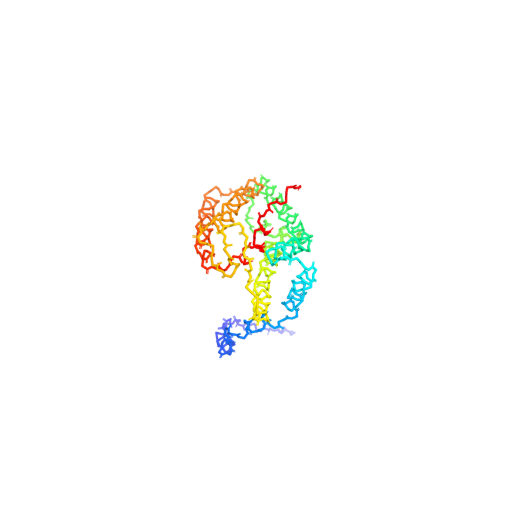100 ? -20.004 4.839 26.991 1.00 65.06 100 LYS A O 1
ATOM 816 N N . SER A 1 101 ? -19.550 4.576 29.176 1.00 77.00 101 SER A N 1
ATOM 817 C CA . SER A 1 101 ? -18.235 5.219 29.095 1.00 77.00 101 SER A CA 1
ATOM 818 C C . SER A 1 101 ? -17.340 4.463 28.105 1.00 77.00 101 SER A C 1
ATOM 820 O O . SER A 1 101 ? -17.337 3.227 28.072 1.00 77.00 101 SER A O 1
ATOM 822 N N . LYS A 1 102 ? -16.554 5.206 27.313 1.00 79.31 102 LYS A N 1
ATOM 823 C CA . LYS A 1 102 ? -15.635 4.669 26.289 1.00 79.31 102 LYS A CA 1
ATOM 824 C C . LYS A 1 102 ? -14.694 3.593 26.841 1.00 79.31 102 LYS A C 1
ATOM 826 O O . LYS A 1 102 ? -14.307 2.691 26.105 1.00 79.31 102 LYS A O 1
ATOM 831 N N . GLU A 1 103 ? -14.359 3.667 28.125 1.00 82.25 103 GLU A N 1
ATOM 832 C CA . GLU A 1 103 ? -13.496 2.706 28.821 1.00 82.25 103 GLU A CA 1
ATOM 833 C C . GLU A 1 103 ? -14.066 1.281 28.802 1.00 82.25 103 GLU A C 1
ATOM 835 O O . GLU A 1 103 ? -13.338 0.331 28.528 1.00 82.25 103 GLU A O 1
ATOM 840 N N . ILE A 1 104 ? -15.380 1.124 28.987 1.00 83.69 104 ILE A N 1
ATOM 841 C CA . ILE A 1 104 ? -16.021 -0.199 29.010 1.00 83.69 104 ILE A CA 1
ATOM 842 C C . ILE A 1 104 ? -16.085 -0.791 27.596 1.00 83.69 104 ILE A C 1
ATOM 844 O O . ILE A 1 104 ? -15.912 -1.994 27.414 1.00 83.69 104 ILE A O 1
ATOM 848 N N . ILE A 1 105 ? -16.283 0.051 26.576 1.00 83.25 105 ILE A N 1
ATOM 849 C CA . ILE A 1 105 ? -16.243 -0.373 25.168 1.00 83.25 105 ILE A CA 1
ATOM 850 C C . ILE A 1 105 ? -14.848 -0.903 24.817 1.00 83.25 105 ILE A C 1
ATOM 852 O O . ILE A 1 105 ? -14.726 -1.934 24.152 1.00 83.25 105 ILE A O 1
ATOM 856 N N . LEU A 1 106 ? -13.794 -0.221 25.278 1.00 84.62 106 LEU A N 1
ATOM 857 C CA . LEU A 1 106 ? -12.414 -0.649 25.055 1.00 84.62 106 LEU A CA 1
ATOM 858 C C . LEU A 1 106 ? -12.100 -1.977 25.752 1.00 84.62 106 LEU A C 1
ATOM 860 O O . LEU A 1 106 ? -11.461 -2.823 25.129 1.00 84.62 106 LEU A O 1
ATOM 864 N N . ASP A 1 107 ? -12.584 -2.191 26.978 1.00 86.38 107 ASP A N 1
ATOM 865 C CA . ASP A 1 107 ? -12.392 -3.449 27.714 1.00 86.38 107 ASP A CA 1
ATOM 866 C C . ASP A 1 107 ? -13.080 -4.642 27.022 1.00 86.38 107 ASP A C 1
ATOM 868 O O . ASP A 1 107 ? -12.468 -5.691 26.799 1.00 86.38 107 ASP A O 1
ATOM 872 N N . VAL A 1 108 ? -14.320 -4.458 26.549 1.00 86.38 108 VAL A N 1
ATOM 873 C CA . VAL A 1 108 ? -15.023 -5.486 25.759 1.00 86.38 108 VAL A CA 1
ATOM 874 C C . VAL A 1 108 ? -14.278 -5.767 24.450 1.00 86.38 108 VAL A C 1
ATOM 876 O O . VAL A 1 108 ? -14.012 -6.927 24.126 1.00 86.38 108 VAL A O 1
ATOM 879 N N . CYS A 1 109 ? -13.861 -4.729 23.717 1.00 85.06 109 CYS A N 1
ATOM 880 C CA . CYS A 1 109 ? -13.078 -4.903 22.489 1.00 85.06 109 CYS A CA 1
ATOM 881 C C . CYS A 1 109 ? -11.753 -5.635 22.749 1.00 85.06 109 CYS A C 1
ATOM 883 O O . CYS A 1 109 ? -11.318 -6.440 21.924 1.00 85.06 109 CYS A O 1
ATOM 885 N N . TRP A 1 110 ? -11.109 -5.372 23.888 1.00 85.94 110 TRP A N 1
ATOM 886 C CA . TRP A 1 110 ? -9.882 -6.049 24.294 1.00 85.94 110 TRP A CA 1
ATOM 887 C C . TRP A 1 110 ? -10.118 -7.544 24.517 1.00 85.94 110 TRP A C 1
ATOM 889 O O . TRP A 1 110 ? -9.388 -8.371 23.965 1.00 85.94 110 TRP A O 1
ATOM 899 N N . LYS A 1 111 ? -11.183 -7.895 25.245 1.00 88.88 111 LYS A N 1
ATOM 900 C CA . LYS A 1 111 ? -11.557 -9.284 25.541 1.00 88.88 111 LYS A CA 1
ATOM 901 C C . LYS A 1 111 ? -11.872 -10.096 24.280 1.00 88.88 111 LYS A C 1
ATOM 903 O O . LYS A 1 111 ? -11.460 -11.249 24.183 1.00 88.88 111 LYS A O 1
ATOM 908 N N . HIS A 1 112 ? -12.516 -9.477 23.291 1.00 84.75 112 HIS A N 1
ATOM 909 C CA . HIS A 1 112 ? -12.822 -10.091 21.992 1.00 84.75 112 HIS A CA 1
ATOM 910 C C . HIS A 1 112 ? -11.665 -10.020 20.971 1.00 84.75 112 HIS A C 1
ATOM 912 O O . HIS A 1 112 ? -11.819 -10.445 19.832 1.00 84.75 112 HIS A O 1
ATOM 918 N N . ARG A 1 113 ? -10.482 -9.505 21.351 1.00 83.69 113 ARG A N 1
ATOM 919 C CA . ARG A 1 113 ? -9.322 -9.282 20.456 1.00 83.69 113 ARG A CA 1
ATOM 920 C C . ARG A 1 113 ? -9.602 -8.372 19.246 1.00 83.69 113 ARG A C 1
ATOM 922 O O . ARG A 1 113 ? -8.867 -8.421 18.253 1.00 83.69 113 ARG A O 1
ATOM 929 N N . LEU A 1 114 ? -10.584 -7.482 19.366 1.00 86.69 114 LEU A N 1
ATOM 930 C CA . LEU A 1 114 ? -11.007 -6.488 18.369 1.00 86.69 114 LEU A CA 1
ATOM 931 C C . LEU A 1 114 ? -10.225 -5.169 18.509 1.00 86.69 114 LEU A C 1
ATOM 933 O O . LEU A 1 114 ? -10.774 -4.069 18.428 1.00 86.69 114 LEU A O 1
ATOM 937 N N . GLN A 1 115 ? -8.922 -5.258 18.773 1.00 82.00 115 GLN A N 1
ATOM 938 C CA . GLN A 1 115 ? -8.066 -4.097 19.019 1.00 82.00 115 GLN A CA 1
ATOM 939 C C . GLN A 1 115 ? -7.873 -3.268 17.740 1.00 82.00 115 GLN A C 1
ATOM 941 O O . GLN A 1 115 ? -7.548 -3.804 16.683 1.00 82.00 115 GLN A O 1
ATOM 946 N N . LEU A 1 116 ? -8.007 -1.940 17.848 1.00 79.50 116 LEU A N 1
ATOM 947 C CA . LEU A 1 116 ? -7.814 -1.017 16.721 1.00 79.50 116 LEU A CA 1
ATOM 948 C C . LEU A 1 116 ? -6.394 -1.088 16.157 1.00 79.50 116 LEU A C 1
ATOM 950 O O . LEU A 1 116 ? -6.273 -1.212 14.938 1.00 79.50 116 LEU A O 1
ATOM 954 N N . PRO A 1 117 ? -5.332 -1.074 16.996 1.00 81.25 117 PRO A N 1
ATOM 955 C CA . PRO A 1 117 ? -3.973 -1.149 16.477 1.00 81.25 117 PRO A CA 1
ATOM 956 C C . PRO A 1 117 ? -3.759 -2.418 15.656 1.00 81.25 117 PRO A C 1
ATOM 958 O O . PRO A 1 117 ? -3.155 -2.351 14.597 1.00 81.25 117 PRO A O 1
ATOM 961 N N . ARG A 1 118 ? -4.319 -3.563 16.067 1.00 85.25 118 ARG A N 1
ATOM 962 C CA . ARG A 1 118 ? -4.189 -4.821 15.320 1.00 85.25 118 ARG A CA 1
ATOM 963 C C . ARG A 1 118 ? -4.750 -4.713 13.899 1.00 85.25 118 ARG A C 1
ATOM 965 O O . ARG A 1 118 ? -4.089 -5.138 12.957 1.00 85.25 118 ARG A O 1
ATOM 972 N N . ILE A 1 119 ? -5.942 -4.135 13.746 1.00 82.94 119 ILE A N 1
ATOM 973 C CA . ILE A 1 119 ? -6.586 -3.937 12.437 1.00 82.94 119 ILE A CA 1
ATOM 974 C C . ILE A 1 119 ? -5.766 -2.954 11.589 1.00 82.94 119 ILE A C 1
ATOM 976 O O . ILE A 1 119 ? -5.542 -3.193 10.405 1.00 82.94 119 ILE A O 1
ATOM 980 N N . GLN A 1 120 ? -5.263 -1.878 12.198 1.00 81.31 120 GLN A N 1
ATOM 981 C CA . GLN A 1 120 ? -4.410 -0.905 11.514 1.00 81.31 120 GLN A CA 1
ATOM 982 C C . GLN A 1 120 ? -3.078 -1.515 11.063 1.00 81.31 120 GLN A C 1
ATOM 984 O O . GLN A 1 120 ? -2.662 -1.264 9.938 1.00 81.31 120 GLN A O 1
ATOM 989 N N . TYR A 1 121 ? -2.442 -2.357 11.883 1.00 83.44 121 TYR A N 1
ATOM 990 C CA . TYR A 1 121 ? -1.216 -3.066 11.511 1.00 83.44 121 TYR A CA 1
ATOM 991 C C . TYR A 1 121 ? -1.437 -4.023 10.339 1.00 83.44 121 TYR A C 1
ATOM 993 O O . TYR A 1 121 ? -0.618 -4.047 9.427 1.00 83.44 121 TYR A O 1
ATOM 1001 N N . LEU A 1 122 ? -2.557 -4.753 10.321 1.00 83.25 122 LEU A N 1
ATOM 1002 C CA . LEU A 1 122 ? -2.930 -5.596 9.181 1.00 83.25 122 LEU A CA 1
ATOM 1003 C C . LEU A 1 122 ? -3.058 -4.762 7.895 1.00 83.25 122 LEU A C 1
ATOM 1005 O O . LEU A 1 122 ? -2.470 -5.110 6.877 1.00 83.25 122 LEU A O 1
ATOM 1009 N N . LYS A 1 123 ? -3.737 -3.610 7.945 1.00 80.06 123 LYS A N 1
ATOM 1010 C CA . LYS A 1 123 ? -3.822 -2.701 6.787 1.00 80.06 123 LYS A CA 1
ATOM 1011 C C . LYS A 1 123 ? -2.455 -2.111 6.404 1.00 80.06 123 LYS A C 1
ATOM 1013 O O . LYS A 1 123 ? -2.155 -1.957 5.224 1.00 80.06 123 LYS A O 1
ATOM 1018 N N . PHE A 1 124 ? -1.589 -1.851 7.382 1.00 78.94 124 PHE A N 1
ATOM 1019 C CA . PHE A 1 124 ? -0.234 -1.338 7.167 1.00 78.94 124 PHE A CA 1
ATOM 1020 C C . PHE A 1 124 ? 0.709 -2.357 6.501 1.00 78.94 124 PHE A C 1
ATOM 1022 O O . PHE A 1 124 ? 1.662 -1.962 5.826 1.00 78.94 124 PHE A O 1
ATOM 1029 N N . CYS A 1 125 ? 0.443 -3.663 6.618 1.00 78.88 125 CYS A N 1
ATOM 1030 C CA . CYS A 1 125 ? 1.198 -4.682 5.884 1.00 78.88 125 CYS A CA 1
ATOM 1031 C C . CYS A 1 125 ? 1.111 -4.468 4.365 1.00 78.88 125 CYS A C 1
ATOM 1033 O O . CYS A 1 125 ? 2.117 -4.631 3.680 1.00 78.88 125 CYS A O 1
ATOM 1035 N N . ALA A 1 126 ? -0.043 -4.030 3.846 1.00 75.69 126 ALA A N 1
ATOM 1036 C CA . ALA A 1 126 ? -0.194 -3.707 2.427 1.00 75.69 126 ALA A CA 1
ATOM 1037 C C . ALA A 1 126 ? 0.689 -2.516 2.010 1.00 75.69 126 ALA A C 1
ATOM 1039 O O . ALA A 1 126 ? 1.366 -2.577 0.985 1.00 75.69 126 ALA A O 1
ATOM 1040 N N . LEU A 1 127 ? 0.766 -1.472 2.847 1.00 76.12 127 LEU A N 1
ATOM 1041 C CA . LEU A 1 127 ? 1.675 -0.341 2.619 1.00 76.12 127 LEU A CA 1
ATOM 1042 C C . LEU A 1 127 ? 3.144 -0.789 2.638 1.00 76.12 127 LEU A C 1
ATOM 1044 O O . LEU A 1 127 ? 3.947 -0.337 1.826 1.00 76.12 127 LEU A O 1
ATOM 1048 N N . SER A 1 128 ? 3.491 -1.713 3.534 1.00 78.81 128 SER A N 1
ATOM 1049 C CA . SER A 1 128 ? 4.848 -2.263 3.618 1.00 78.81 128 SER A CA 1
ATOM 1050 C C . SER A 1 128 ? 5.229 -2.992 2.324 1.00 78.81 128 SER A C 1
ATOM 1052 O O . SER A 1 128 ? 6.299 -2.731 1.776 1.00 78.81 128 SER A O 1
ATOM 1054 N N . ILE A 1 129 ? 4.336 -3.825 1.776 1.00 81.25 129 ILE A N 1
ATOM 1055 C CA . ILE A 1 129 ? 4.541 -4.501 0.480 1.00 81.25 129 ILE A CA 1
ATOM 1056 C C . ILE A 1 129 ? 4.816 -3.476 -0.629 1.00 81.25 129 ILE A C 1
ATOM 1058 O O . ILE A 1 129 ? 5.772 -3.639 -1.384 1.00 81.25 129 ILE A O 1
ATOM 1062 N N . TRP A 1 130 ? 4.049 -2.383 -0.681 1.00 76.25 130 TRP A N 1
ATOM 1063 C CA . TRP A 1 130 ? 4.262 -1.306 -1.653 1.00 76.25 130 TRP A CA 1
ATOM 1064 C C . TRP A 1 130 ? 5.647 -0.648 -1.525 1.00 76.25 130 TRP A C 1
ATOM 1066 O O . TRP A 1 130 ? 6.343 -0.462 -2.529 1.00 76.25 130 TRP A O 1
ATOM 1076 N N . THR A 1 131 ? 6.093 -0.348 -0.298 1.00 80.19 131 THR A N 1
ATOM 1077 C CA . THR A 1 131 ? 7.419 0.259 -0.082 1.00 80.19 131 THR A CA 1
ATOM 1078 C C . THR A 1 131 ? 8.553 -0.647 -0.562 1.00 80.19 131 THR A C 1
ATOM 1080 O O . THR A 1 131 ? 9.420 -0.198 -1.309 1.00 80.19 131 THR A O 1
ATOM 1083 N N . PHE A 1 132 ? 8.526 -1.936 -0.214 1.00 84.88 132 PHE A N 1
ATOM 1084 C CA . PHE A 1 132 ? 9.542 -2.893 -0.657 1.00 84.88 132 PHE A CA 1
ATOM 1085 C C . PHE A 1 132 ? 9.483 -3.154 -2.162 1.00 84.88 132 PHE A C 1
ATOM 1087 O O . PHE A 1 132 ? 10.524 -3.309 -2.796 1.00 84.88 132 PHE A O 1
ATOM 1094 N N . SER A 1 133 ? 8.292 -3.125 -2.757 1.00 84.06 133 SER A N 1
ATOM 1095 C CA . SER A 1 133 ? 8.150 -3.232 -4.206 1.00 84.06 133 SER A CA 1
ATOM 1096 C C . SER A 1 133 ? 8.778 -2.048 -4.942 1.00 84.06 133 SER A C 1
ATOM 1098 O O . SER A 1 133 ? 9.368 -2.232 -6.003 1.00 84.06 133 SER A O 1
ATOM 1100 N N . SER A 1 134 ? 8.718 -0.845 -4.366 1.00 82.00 134 SER A N 1
ATOM 1101 C CA . SER A 1 134 ? 9.372 0.344 -4.928 1.00 82.00 134 SER A CA 1
ATOM 1102 C C . SER A 1 134 ? 10.902 0.222 -4.907 1.00 82.00 134 SER A C 1
ATOM 1104 O O . SER A 1 134 ? 11.571 0.624 -5.859 1.00 82.00 134 SER A O 1
ATOM 1106 N N . PHE A 1 135 ? 11.470 -0.380 -3.854 1.00 83.56 135 PHE A N 1
ATOM 1107 C CA . PHE A 1 135 ? 12.898 -0.715 -3.811 1.00 83.56 135 PHE A CA 1
ATOM 1108 C C . PHE A 1 135 ? 13.264 -1.817 -4.811 1.00 83.56 135 PHE A C 1
ATOM 1110 O O . PHE A 1 135 ? 14.294 -1.717 -5.469 1.00 83.56 135 PHE A O 1
ATOM 1117 N N . ALA A 1 136 ? 12.409 -2.828 -4.981 1.00 86.38 136 ALA A N 1
ATOM 1118 C CA . ALA A 1 136 ? 12.631 -3.886 -5.963 1.00 86.38 136 ALA A CA 1
ATOM 1119 C C . ALA A 1 136 ? 12.687 -3.323 -7.391 1.00 86.38 136 ALA A C 1
ATOM 1121 O O . ALA A 1 136 ? 13.619 -3.627 -8.126 1.00 86.38 136 ALA A O 1
ATOM 1122 N N . ILE A 1 137 ? 11.761 -2.427 -7.747 1.00 82.94 137 ILE A N 1
ATOM 1123 C CA . ILE A 1 137 ? 11.770 -1.712 -9.033 1.00 82.94 137 ILE A CA 1
ATOM 1124 C C . ILE A 1 137 ? 13.076 -0.935 -9.225 1.00 82.94 137 ILE A C 1
ATOM 1126 O O . ILE A 1 137 ? 13.693 -1.031 -10.280 1.00 82.94 137 ILE A O 1
ATOM 1130 N N . ARG A 1 138 ? 13.530 -0.188 -8.209 1.00 81.88 138 ARG A N 1
ATOM 1131 C CA . ARG A 1 138 ? 14.812 0.536 -8.284 1.00 81.88 138 ARG A CA 1
ATOM 1132 C C . ARG A 1 138 ? 15.986 -0.399 -8.555 1.00 81.88 138 ARG A C 1
ATOM 1134 O O . ARG A 1 138 ? 16.869 -0.038 -9.331 1.00 81.88 138 ARG A O 1
ATOM 1141 N N . ASN A 1 139 ? 15.980 -1.584 -7.950 1.00 84.81 139 ASN A N 1
ATOM 1142 C CA . ASN A 1 139 ? 17.015 -2.585 -8.184 1.00 84.81 139 ASN A CA 1
ATOM 1143 C C . ASN A 1 139 ? 16.970 -3.130 -9.619 1.00 84.81 139 ASN A C 1
ATOM 1145 O O . ASN A 1 139 ? 18.029 -3.245 -10.230 1.00 84.81 139 ASN A O 1
ATOM 1149 N N . VAL A 1 140 ? 15.776 -3.403 -10.162 1.00 85.00 140 VAL A N 1
ATOM 1150 C CA . VAL A 1 140 ? 15.591 -3.837 -11.562 1.00 85.00 140 VAL A CA 1
ATOM 1151 C C . VAL A 1 140 ? 16.133 -2.778 -12.524 1.00 85.00 140 VAL A C 1
ATOM 1153 O O . VAL A 1 140 ? 17.007 -3.070 -13.335 1.00 85.00 140 VAL A O 1
ATOM 1156 N N . ILE A 1 141 ? 15.720 -1.518 -12.349 1.00 79.75 141 ILE A N 1
ATOM 1157 C CA . ILE A 1 141 ? 16.185 -0.385 -13.168 1.00 79.75 141 ILE A CA 1
ATOM 1158 C C . ILE A 1 141 ? 17.708 -0.237 -13.106 1.00 79.75 141 ILE A C 1
ATOM 1160 O O . ILE A 1 141 ? 18.352 0.042 -14.111 1.00 79.75 141 ILE A O 1
ATOM 1164 N N . SER A 1 142 ? 18.298 -0.431 -11.924 1.00 80.81 142 SER A N 1
ATOM 1165 C CA . SER A 1 142 ? 19.751 -0.334 -11.749 1.00 80.81 142 SER A CA 1
ATOM 1166 C C . SER A 1 142 ? 20.505 -1.506 -12.388 1.00 80.81 142 SER A C 1
ATOM 1168 O O . SER A 1 142 ? 21.683 -1.363 -12.709 1.00 80.81 142 SER A O 1
ATOM 1170 N N . SER A 1 143 ? 19.853 -2.661 -12.557 1.00 78.75 143 SER A N 1
ATOM 1171 C CA . SER A 1 143 ? 20.445 -3.853 -13.172 1.00 78.75 143 SER A CA 1
ATOM 1172 C C . SER A 1 143 ? 20.374 -3.847 -14.704 1.00 78.75 143 SER A C 1
ATOM 1174 O O . SER A 1 143 ? 21.304 -4.320 -15.355 1.00 78.75 143 SER A O 1
ATOM 1176 N N . GLU A 1 144 ? 19.333 -3.248 -15.288 1.00 69.06 144 GLU A N 1
ATOM 1177 C CA . GLU A 1 144 ? 19.131 -3.142 -16.737 1.00 69.06 144 GLU A CA 1
ATOM 1178 C C . GLU A 1 144 ? 19.544 -1.774 -17.267 1.00 69.06 144 GLU A C 1
ATOM 1180 O O . GLU A 1 144 ? 18.743 -0.884 -17.533 1.00 69.06 144 GLU A O 1
ATOM 1185 N N . THR A 1 145 ? 20.843 -1.605 -17.467 1.00 57.41 145 THR A N 1
ATOM 1186 C CA . THR A 1 145 ? 21.425 -0.348 -17.956 1.00 57.41 145 THR A CA 1
ATOM 1187 C C . THR A 1 145 ? 21.397 -0.202 -19.487 1.00 57.41 145 THR A C 1
ATOM 1189 O O . THR A 1 145 ? 22.011 0.721 -20.018 1.00 57.41 145 THR A O 1
ATOM 1192 N N . GLY A 1 146 ? 20.701 -1.092 -20.212 1.00 56.72 146 GLY A N 1
ATOM 1193 C CA . GLY A 1 146 ? 20.807 -1.214 -21.675 1.00 56.72 146 GLY A CA 1
ATOM 1194 C C . GLY A 1 146 ? 19.541 -0.960 -22.504 1.00 56.72 146 GLY A C 1
ATOM 1195 O O . GLY A 1 146 ? 19.672 -0.646 -23.686 1.00 56.72 146 GLY A O 1
ATOM 1196 N N . TYR A 1 147 ? 18.335 -1.065 -21.930 1.00 59.16 147 TYR A N 1
ATOM 1197 C CA . TYR A 1 147 ? 17.077 -0.935 -22.678 1.00 59.16 147 TYR A CA 1
ATOM 1198 C C . TYR A 1 147 ? 16.190 0.181 -22.109 1.00 59.16 147 TYR A C 1
ATOM 1200 O O . TYR A 1 147 ? 15.975 0.226 -20.899 1.00 59.16 147 TYR A O 1
ATOM 1208 N N . PRO A 1 148 ? 15.649 1.083 -22.951 1.00 67.25 148 PRO A N 1
ATOM 1209 C CA . PRO A 1 148 ? 14.689 2.075 -22.487 1.00 67.25 148 PRO A CA 1
ATOM 1210 C C . PRO A 1 148 ? 13.406 1.368 -22.036 1.00 67.25 148 PRO A C 1
ATOM 1212 O O . PRO A 1 148 ? 12.855 0.547 -22.775 1.00 67.25 148 PRO A O 1
ATOM 1215 N N . PHE A 1 149 ? 12.914 1.699 -20.840 1.00 74.44 149 PHE A N 1
ATOM 1216 C CA . PHE A 1 149 ? 11.635 1.204 -20.338 1.00 74.44 149 PHE A CA 1
ATOM 1217 C C . PHE A 1 149 ? 10.498 1.829 -21.157 1.00 74.44 149 PHE A C 1
ATOM 1219 O O . PHE A 1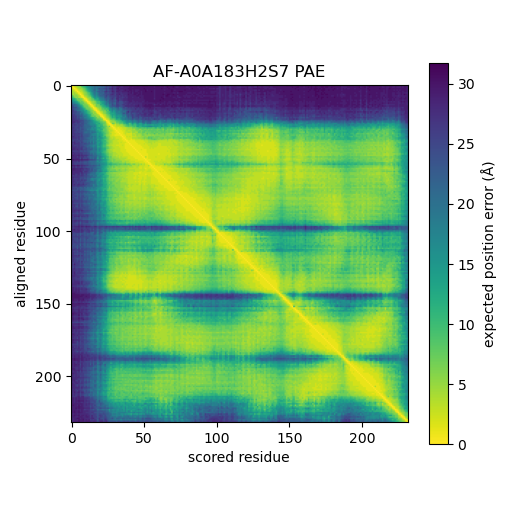 149 ? 9.945 2.866 -20.794 1.00 74.44 149 PHE A O 1
ATOM 1226 N N . GLN A 1 150 ? 10.165 1.201 -22.287 1.00 77.38 150 GLN A N 1
ATOM 1227 C CA . GLN A 1 150 ? 9.129 1.684 -23.197 1.00 77.38 150 GLN A CA 1
ATOM 1228 C C . GLN A 1 150 ? 7.814 1.922 -22.447 1.00 77.38 150 GLN A C 1
ATOM 1230 O O . GLN A 1 150 ? 7.262 1.010 -21.824 1.00 77.38 150 GLN A O 1
ATOM 1235 N N . GLY A 1 151 ? 7.334 3.164 -22.505 1.00 75.88 151 GLY A N 1
ATOM 1236 C CA . GLY A 1 151 ? 6.057 3.568 -21.935 1.00 75.88 151 GLY A CA 1
ATOM 1237 C C . GLY A 1 151 ? 4.853 3.027 -22.709 1.00 75.88 151 GLY A C 1
ATOM 1238 O O . GLY A 1 151 ? 4.980 2.288 -23.686 1.00 75.88 151 GLY A O 1
ATOM 1239 N N . ILE A 1 152 ? 3.656 3.394 -22.256 1.00 80.88 152 ILE A N 1
ATOM 1240 C CA . ILE A 1 152 ? 2.389 3.006 -22.881 1.00 80.88 152 ILE A CA 1
ATOM 1241 C C . ILE A 1 152 ? 1.416 4.193 -22.891 1.00 80.88 152 ILE A C 1
ATOM 1243 O O . ILE A 1 152 ? 1.473 5.070 -22.032 1.00 80.88 152 ILE A O 1
ATOM 1247 N N . LEU A 1 153 ? 0.493 4.203 -23.860 1.00 79.62 153 LEU A N 1
ATOM 1248 C CA . LEU A 1 153 ? -0.552 5.217 -24.039 1.00 79.62 153 LEU A CA 1
ATOM 1249 C C . LEU A 1 153 ? 0.003 6.631 -24.294 1.00 79.62 153 LEU A C 1
ATOM 1251 O O . LEU A 1 153 ? 0.313 6.957 -25.436 1.00 79.62 153 LEU A O 1
ATOM 1255 N N . TRP A 1 154 ? 0.080 7.476 -23.260 1.00 81.94 154 TRP A N 1
ATOM 1256 C CA . TRP A 1 154 ? 0.394 8.911 -23.356 1.00 81.94 154 TRP A CA 1
ATOM 1257 C C . TRP A 1 154 ? 1.729 9.304 -22.711 1.00 81.94 154 TRP A C 1
ATOM 1259 O O . TRP A 1 154 ? 2.081 10.484 -22.725 1.00 81.94 154 TRP A O 1
ATOM 1269 N N . PHE A 1 155 ? 2.474 8.351 -22.146 1.00 81.62 155 PHE A N 1
ATOM 1270 C CA . PHE A 1 155 ? 3.821 8.581 -21.623 1.00 81.62 155 PHE A CA 1
ATOM 1271 C C . PHE A 1 155 ? 4.833 7.702 -22.379 1.00 81.62 155 PHE A C 1
ATOM 1273 O O . PHE A 1 155 ? 4.589 6.509 -22.565 1.00 81.62 155 PHE A O 1
ATOM 1280 N N . PRO A 1 156 ? 5.958 8.274 -22.848 1.00 77.31 156 PRO A N 1
ATOM 1281 C CA . PRO A 1 156 ? 6.924 7.568 -23.693 1.00 77.31 156 PRO A CA 1
ATOM 1282 C C . PRO A 1 156 ? 7.889 6.670 -22.905 1.00 77.31 156 PRO A C 1
ATOM 1284 O O . PRO A 1 156 ? 8.418 5.709 -23.459 1.00 77.31 156 PRO A O 1
ATOM 1287 N N . ASP A 1 157 ? 8.098 6.964 -21.621 1.00 82.56 157 ASP A N 1
ATOM 1288 C CA . ASP A 1 157 ? 9.009 6.252 -20.726 1.00 82.56 157 ASP A CA 1
ATOM 1289 C C . ASP A 1 157 ? 8.334 6.059 -19.361 1.00 82.56 157 ASP A C 1
ATOM 1291 O O . ASP A 1 157 ? 7.706 6.972 -18.821 1.00 82.56 157 ASP A O 1
ATOM 1295 N N . LEU A 1 158 ? 8.451 4.856 -18.811 1.00 79.12 158 LEU A N 1
ATOM 1296 C CA . LEU A 1 158 ? 7.947 4.478 -17.490 1.00 79.12 158 LEU A CA 1
ATOM 1297 C C . LEU A 1 158 ? 8.711 5.161 -16.340 1.00 79.12 158 LEU A C 1
ATOM 1299 O O . LEU A 1 158 ? 8.165 5.323 -15.242 1.00 79.12 158 LEU A O 1
ATOM 1303 N N . LEU A 1 159 ? 9.969 5.544 -16.573 1.00 79.69 159 LEU A N 1
ATOM 1304 C CA . LEU A 1 159 ? 10.827 6.205 -15.586 1.00 79.69 159 LEU A CA 1
ATOM 1305 C C . LEU A 1 159 ? 10.553 7.701 -15.454 1.00 79.69 159 LEU A C 1
ATOM 1307 O O . LEU A 1 159 ? 10.935 8.314 -14.454 1.00 79.69 159 LEU A O 1
ATOM 1311 N N . GLN A 1 160 ? 9.889 8.294 -16.442 1.00 80.06 160 GLN A N 1
ATOM 1312 C CA . GLN A 1 160 ? 9.509 9.694 -16.390 1.00 80.06 160 GLN A CA 1
ATOM 1313 C C . GLN A 1 160 ? 8.288 9.871 -15.466 1.00 80.06 160 GLN A C 1
ATOM 1315 O O . GLN A 1 160 ? 7.434 8.982 -15.403 1.00 80.06 160 GLN A O 1
ATOM 1320 N N . PRO A 1 161 ? 8.177 10.984 -14.717 1.00 83.25 161 PRO A N 1
ATOM 1321 C CA . PRO A 1 161 ? 6.916 11.351 -14.078 1.00 83.25 161 PRO A CA 1
ATOM 1322 C C . PRO A 1 161 ? 5.808 11.538 -15.122 1.00 83.25 161 PRO A C 1
ATOM 1324 O O . PRO A 1 161 ? 6.084 11.919 -16.261 1.00 83.25 161 PRO A O 1
ATOM 1327 N N . ASP A 1 162 ? 4.555 11.292 -14.727 1.00 83.75 162 ASP A N 1
ATOM 1328 C CA . ASP A 1 162 ? 3.399 11.427 -15.620 1.00 83.75 162 ASP A CA 1
ATOM 1329 C C . ASP A 1 162 ? 3.259 12.886 -16.102 1.00 83.75 162 ASP A C 1
ATOM 1331 O O . ASP A 1 162 ? 2.926 13.758 -15.292 1.00 83.75 162 ASP A O 1
ATOM 1335 N N . PRO A 1 163 ? 3.471 13.177 -17.402 1.00 84.88 163 PRO A N 1
ATOM 1336 C CA . PRO A 1 163 ? 3.481 14.546 -17.912 1.00 84.88 163 PRO A CA 1
ATOM 1337 C C . PRO A 1 163 ? 2.119 15.242 -17.801 1.00 84.88 163 PRO A C 1
ATOM 1339 O O . PRO A 1 163 ? 2.067 16.470 -17.745 1.00 84.88 163 PRO A O 1
ATOM 1342 N N . TYR A 1 164 ? 1.022 14.480 -17.752 1.00 88.44 164 TYR A N 1
ATOM 1343 C CA . TYR A 1 164 ? -0.340 15.020 -17.699 1.00 88.44 164 TYR A CA 1
ATOM 1344 C C . TYR A 1 164 ? -1.005 14.867 -16.326 1.00 88.44 164 TYR A C 1
ATOM 1346 O O . TYR A 1 164 ? -2.146 15.293 -16.158 1.00 88.44 164 TYR A O 1
ATOM 1354 N N . CYS A 1 165 ? -0.315 14.280 -15.340 1.00 85.38 165 CYS A N 1
ATOM 1355 C CA . CYS A 1 165 ? -0.848 14.027 -13.995 1.00 85.38 165 CYS A CA 1
ATOM 1356 C C . CYS A 1 165 ? -2.197 13.262 -13.990 1.00 85.38 165 CYS A C 1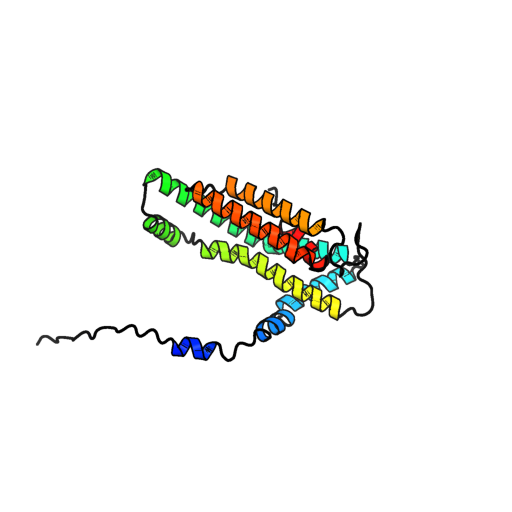
ATOM 1358 O O . CYS A 1 165 ? -2.984 13.357 -13.048 1.00 85.38 165 CYS A O 1
ATOM 1360 N N . ILE A 1 166 ? -2.466 12.464 -15.027 1.00 87.75 166 ILE A N 1
ATOM 1361 C CA . ILE A 1 166 ? -3.699 11.681 -15.168 1.00 87.75 166 ILE A CA 1
ATOM 1362 C C . ILE A 1 166 ? -3.702 10.527 -14.162 1.00 87.75 166 ILE A C 1
ATOM 1364 O O . ILE A 1 166 ? -4.708 10.299 -13.486 1.00 87.75 166 ILE A O 1
ATOM 1368 N N . ILE A 1 167 ? -2.581 9.811 -14.030 1.00 84.56 167 ILE A N 1
ATOM 1369 C CA . ILE A 1 167 ? -2.453 8.655 -13.135 1.00 84.56 167 ILE A CA 1
ATOM 1370 C C . ILE A 1 167 ? -2.520 9.087 -11.659 1.00 84.56 167 ILE A C 1
ATOM 1372 O O . ILE A 1 167 ? -3.375 8.555 -10.947 1.00 84.56 167 ILE A O 1
ATOM 1376 N N . PRO A 1 168 ? -1.720 10.067 -11.179 1.00 86.12 168 PRO A N 1
ATOM 1377 C CA . PRO A 1 168 ? -1.833 10.556 -9.805 1.00 86.12 168 PRO A CA 1
ATOM 1378 C C . PRO A 1 168 ? -3.238 11.066 -9.467 1.00 86.12 168 PRO A C 1
ATOM 1380 O O . PRO A 1 168 ? -3.757 10.756 -8.395 1.00 86.12 168 PRO A O 1
ATOM 1383 N N . ALA A 1 169 ? -3.876 11.812 -10.376 1.00 88.06 169 ALA A N 1
ATOM 1384 C CA . ALA A 1 169 ? -5.230 12.310 -10.156 1.00 88.06 169 ALA A CA 1
ATOM 1385 C C . ALA A 1 169 ? -6.259 11.173 -10.073 1.00 88.06 169 ALA A C 1
ATOM 1387 O O . ALA A 1 169 ? -7.115 11.192 -9.191 1.00 88.06 169 ALA A O 1
ATOM 1388 N N . SER A 1 170 ? -6.155 10.164 -10.945 1.00 87.12 170 SER A N 1
ATOM 1389 C CA . SER A 1 170 ? -7.065 9.010 -10.957 1.00 87.12 170 SER A CA 1
ATOM 1390 C C . SER A 1 170 ? -6.987 8.211 -9.655 1.00 87.12 170 SER A C 1
ATOM 1392 O O . SER A 1 170 ? -8.021 7.949 -9.044 1.00 87.12 170 SER A O 1
ATOM 1394 N N . VAL A 1 171 ? -5.770 7.902 -9.194 1.00 83.31 171 VAL A N 1
ATOM 1395 C CA . VAL A 1 171 ? -5.496 7.275 -7.884 1.00 83.31 171 VAL A CA 1
ATOM 1396 C C . VAL A 1 171 ? -6.112 8.112 -6.762 1.00 83.31 171 VAL A C 1
ATOM 1398 O O . VAL A 1 171 ? -6.917 7.627 -5.975 1.00 83.31 171 VAL A O 1
ATOM 1401 N N . GLY A 1 172 ? -5.843 9.419 -6.745 1.00 86.12 172 GLY A N 1
ATOM 1402 C CA . GLY A 1 172 ? -6.397 10.318 -5.737 1.00 86.12 172 GLY A CA 1
ATOM 1403 C C . GLY A 1 172 ? -7.928 10.327 -5.674 1.00 86.12 172 GLY A C 1
ATOM 1404 O O . GLY A 1 172 ? -8.506 10.265 -4.587 1.00 86.12 172 GLY A O 1
ATOM 1405 N N . ILE A 1 173 ? -8.594 10.373 -6.831 1.00 87.75 173 ILE A N 1
ATOM 1406 C CA . ILE A 1 173 ? -10.060 10.343 -6.933 1.00 87.75 173 ILE A CA 1
ATOM 1407 C C . ILE A 1 173 ? -10.611 8.992 -6.461 1.00 87.75 173 ILE A C 1
ATOM 1409 O O . ILE A 1 173 ? -11.567 8.968 -5.681 1.00 87.75 173 ILE A O 1
ATOM 1413 N N . LEU A 1 174 ? -10.007 7.878 -6.889 1.00 86.56 174 LEU A N 1
ATOM 1414 C CA . LEU A 1 174 ? -10.396 6.534 -6.453 1.00 86.56 174 LEU A CA 1
ATOM 1415 C C . LEU A 1 174 ? -10.213 6.358 -4.943 1.00 86.56 174 LEU A C 1
ATOM 1417 O O . LEU A 1 174 ? -11.116 5.843 -4.286 1.00 86.56 174 LEU A O 1
ATOM 1421 N N . GLY A 1 175 ? -9.115 6.853 -4.369 1.00 84.44 175 GLY A N 1
ATOM 1422 C CA . GLY A 1 175 ? -8.877 6.841 -2.927 1.00 84.44 175 GLY A CA 1
ATOM 1423 C C . GLY A 1 175 ? -9.924 7.642 -2.146 1.00 84.44 175 GLY A C 1
ATOM 1424 O O . GLY A 1 175 ? -10.465 7.152 -1.152 1.00 84.44 175 GLY A O 1
ATOM 1425 N N . ILE A 1 176 ? -10.298 8.835 -2.626 1.00 85.69 176 ILE A N 1
ATOM 1426 C CA . ILE A 1 176 ? -11.387 9.632 -2.033 1.00 85.69 176 ILE A CA 1
ATOM 1427 C C . ILE A 1 176 ? -12.719 8.874 -2.109 1.00 85.69 176 ILE A C 1
ATOM 1429 O O . ILE A 1 176 ? -13.445 8.802 -1.115 1.00 85.69 176 ILE A O 1
ATOM 1433 N N . PHE A 1 177 ? -13.040 8.281 -3.261 1.00 86.06 177 PHE A N 1
ATOM 1434 C CA . PHE A 1 177 ? -14.266 7.504 -3.434 1.00 86.06 177 PHE A CA 1
ATOM 1435 C C . PHE A 1 177 ? -14.301 6.275 -2.515 1.00 86.06 177 PHE A C 1
ATOM 1437 O O . PHE A 1 177 ? -15.304 6.039 -1.841 1.00 86.06 177 PHE A O 1
ATOM 1444 N N . ASN A 1 178 ? -13.191 5.538 -2.422 1.00 84.25 178 ASN A N 1
ATOM 1445 C CA . ASN A 1 178 ? -13.038 4.384 -1.539 1.00 84.25 178 ASN A CA 1
ATOM 1446 C C . ASN A 1 178 ? -13.220 4.786 -0.067 1.00 84.25 178 ASN A C 1
ATOM 1448 O O . ASN A 1 178 ? -13.953 4.138 0.679 1.00 84.25 178 ASN A O 1
ATOM 1452 N N . TYR A 1 179 ? -12.645 5.915 0.344 1.00 83.06 179 TYR A N 1
ATOM 1453 C CA . TYR A 1 179 ? -12.838 6.449 1.688 1.00 83.06 179 TYR A CA 1
ATOM 1454 C C . TYR A 1 179 ? -14.299 6.817 1.977 1.00 83.06 179 TYR A C 1
ATOM 1456 O O . TYR A 1 179 ? -14.831 6.449 3.028 1.00 83.06 179 TYR A O 1
ATOM 1464 N N . PHE A 1 180 ? -14.983 7.488 1.045 1.00 81.88 180 PHE A N 1
ATOM 1465 C CA . PHE A 1 180 ? -16.411 7.786 1.192 1.00 81.88 180 PHE A CA 1
ATOM 1466 C C . PHE A 1 180 ? -17.266 6.515 1.268 1.00 81.88 180 PHE A C 1
ATOM 1468 O O . PHE A 1 180 ? -18.197 6.453 2.077 1.00 81.88 180 PHE A O 1
ATOM 1475 N N . ALA A 1 181 ? -16.943 5.492 0.473 1.00 83.38 181 ALA A N 1
ATOM 1476 C CA . ALA A 1 181 ? -17.602 4.192 0.541 1.00 83.38 181 ALA A CA 1
ATOM 1477 C C . ALA A 1 181 ? -17.388 3.531 1.915 1.00 83.38 181 ALA A C 1
ATOM 1479 O O . ALA A 1 181 ? -18.350 3.092 2.549 1.00 83.38 181 ALA A O 1
ATOM 1480 N N . GLN A 1 182 ? -16.157 3.550 2.435 1.00 78.12 182 GLN A N 1
ATOM 1481 C CA . GLN A 1 182 ? -15.837 3.028 3.766 1.00 78.12 182 GLN A CA 1
ATOM 1482 C C . GLN A 1 182 ? -16.573 3.778 4.881 1.00 78.12 182 GLN A C 1
ATOM 1484 O O . GLN A 1 182 ? -17.101 3.143 5.792 1.00 78.12 182 GLN A O 1
ATOM 1489 N N . GLN A 1 183 ? -16.669 5.109 4.818 1.00 76.50 183 GLN A N 1
ATOM 1490 C CA . GLN A 1 183 ? -17.407 5.890 5.817 1.00 76.50 183 GLN A CA 1
ATOM 1491 C C . GLN A 1 183 ? -18.893 5.519 5.891 1.00 76.50 183 GLN A C 1
ATOM 1493 O O . GLN A 1 183 ? -19.478 5.552 6.973 1.00 76.50 183 GLN A O 1
ATOM 1498 N N . ARG A 1 184 ? -19.512 5.165 4.757 1.00 74.50 184 ARG A N 1
ATOM 1499 C CA . ARG A 1 184 ? -20.919 4.739 4.725 1.00 74.50 184 ARG A CA 1
ATOM 1500 C C . ARG A 1 184 ? -21.144 3.402 5.425 1.00 74.50 184 ARG A C 1
ATOM 1502 O O . ARG A 1 184 ? -22.191 3.218 6.036 1.00 74.50 184 ARG A O 1
ATOM 1509 N N . ILE A 1 185 ? -20.177 2.492 5.336 1.00 73.88 185 ILE A N 1
ATOM 1510 C CA . ILE A 1 185 ? -20.237 1.167 5.967 1.00 73.88 185 ILE A CA 1
ATOM 1511 C C . ILE A 1 185 ? -19.904 1.277 7.462 1.00 73.88 185 ILE A C 1
ATOM 1513 O O . ILE A 1 185 ? -20.583 0.696 8.307 1.00 73.88 185 ILE A O 1
ATOM 1517 N N . TYR A 1 186 ? -18.884 2.065 7.802 1.00 67.56 186 TYR A N 1
ATOM 1518 C CA . TYR A 1 186 ? -18.367 2.222 9.158 1.00 67.56 186 TYR A CA 1
ATOM 1519 C C . TYR A 1 186 ? -18.845 3.539 9.781 1.00 67.56 186 TYR A C 1
ATOM 1521 O O . TYR A 1 186 ? -18.070 4.480 9.968 1.00 67.56 186 TYR A O 1
ATOM 1529 N N . ILE A 1 187 ? -20.137 3.609 10.110 1.00 63.50 187 ILE A N 1
ATOM 1530 C CA . ILE A 1 187 ? -20.740 4.803 10.718 1.00 63.50 187 ILE A CA 1
ATOM 1531 C C . ILE A 1 187 ? -20.116 5.048 12.098 1.00 63.50 187 ILE A C 1
ATOM 1533 O O . ILE A 1 187 ? -20.264 4.247 13.022 1.00 63.50 187 ILE A O 1
ATOM 1537 N N . TYR A 1 188 ? -19.424 6.179 12.244 1.00 61.16 188 TYR A N 1
ATOM 1538 C CA . TYR A 1 188 ? -18.903 6.650 13.525 1.00 61.16 188 TYR A CA 1
ATOM 1539 C C . TYR A 1 188 ? -19.951 7.466 14.287 1.00 61.16 188 TYR A C 1
ATOM 1541 O O . TYR A 1 188 ? -20.684 8.270 13.721 1.00 61.16 188 TYR A O 1
ATOM 1549 N N . SER A 1 189 ? -19.949 7.322 15.612 1.00 60.06 189 SER A N 1
ATOM 1550 C CA . SER A 1 189 ? -20.927 7.947 16.515 1.00 60.06 189 SER A CA 1
ATOM 1551 C C . SER A 1 189 ? -20.898 9.492 16.549 1.00 60.06 189 SER A C 1
ATOM 1553 O O . SER A 1 189 ? -21.874 10.100 16.980 1.00 60.06 189 SER A O 1
ATOM 1555 N N . SER A 1 190 ? -19.825 10.158 16.092 1.00 66.75 190 SER A N 1
ATOM 1556 C CA . SER A 1 190 ? -19.698 11.627 16.157 1.00 66.75 190 SER A CA 1
ATOM 1557 C C . SER A 1 190 ? -19.611 12.281 14.779 1.00 66.75 190 SER A C 1
ATOM 1559 O O . SER A 1 190 ? -18.581 12.207 14.106 1.00 66.75 190 SER A O 1
ATOM 1561 N N . VAL A 1 191 ? -20.672 13.005 14.407 1.00 73.19 191 VAL A N 1
ATOM 1562 C CA . VAL A 1 191 ? -20.803 13.703 13.114 1.00 73.19 191 VAL A CA 1
ATOM 1563 C C . VAL A 1 191 ? -19.714 14.768 12.918 1.00 73.19 191 VAL A C 1
ATOM 1565 O O . VAL A 1 191 ? -19.118 14.850 11.847 1.00 73.19 191 VAL A O 1
ATOM 1568 N N . LYS A 1 192 ? -19.387 15.547 13.963 1.00 76.88 192 LYS A N 1
ATOM 1569 C CA . LYS A 1 192 ? -18.360 16.608 13.885 1.00 76.88 192 LYS A CA 1
ATOM 1570 C C . LYS A 1 192 ? -16.953 16.042 13.687 1.00 76.88 192 LYS A C 1
ATOM 1572 O O . LYS A 1 192 ? -16.174 16.568 12.900 1.00 76.88 192 LYS A O 1
ATOM 1577 N N . LEU A 1 193 ? -16.625 14.960 14.395 1.00 77.06 193 LEU A N 1
ATOM 1578 C CA . LEU A 1 193 ? -15.315 14.318 14.290 1.00 77.06 193 LEU A CA 1
ATOM 1579 C C . LEU A 1 193 ? -15.153 13.627 12.930 1.00 77.06 193 LEU A C 1
ATOM 1581 O O . LEU A 1 193 ? -14.086 13.713 12.333 1.00 77.06 193 LEU A O 1
ATOM 1585 N N . MET A 1 194 ? -16.221 13.027 12.398 1.00 77.94 194 MET A N 1
ATOM 1586 C CA . MET A 1 194 ? -16.223 12.440 11.056 1.00 77.94 194 MET A CA 1
ATOM 1587 C C . MET A 1 194 ? -15.956 13.484 9.963 1.00 77.94 194 MET A C 1
ATOM 1589 O O . MET A 1 194 ? -15.148 13.234 9.073 1.00 77.94 194 MET A O 1
ATOM 1593 N N . GLN A 1 195 ? -16.567 14.670 10.056 1.00 80.00 195 GLN A N 1
ATOM 1594 C CA . GLN A 1 195 ? -16.312 15.770 9.118 1.00 80.00 195 GLN A CA 1
ATOM 1595 C C . GLN A 1 195 ? -14.850 16.229 9.152 1.00 80.00 195 GLN A C 1
ATOM 1597 O O . GLN A 1 195 ? -14.234 16.368 8.098 1.00 80.00 195 GLN A O 1
ATOM 1602 N N . ILE A 1 196 ? -14.272 16.407 10.346 1.00 86.00 196 ILE A N 1
ATOM 1603 C CA . ILE A 1 196 ? -12.861 16.801 10.490 1.00 86.00 196 ILE A CA 1
ATOM 1604 C C . ILE A 1 196 ? -11.941 15.737 9.884 1.00 86.00 196 ILE A C 1
ATOM 1606 O O . ILE A 1 196 ? -11.073 16.076 9.086 1.00 86.00 196 ILE A O 1
ATOM 1610 N N . ILE A 1 197 ? -12.153 14.453 10.203 1.00 83.75 197 ILE A N 1
ATOM 1611 C CA . ILE A 1 197 ? -11.338 13.365 9.638 1.00 83.75 197 ILE A CA 1
ATOM 1612 C C . ILE A 1 197 ? -11.486 13.321 8.114 1.00 83.75 197 ILE A C 1
ATOM 1614 O O . ILE A 1 197 ? -10.483 13.152 7.429 1.00 83.75 197 ILE A O 1
ATOM 1618 N N . SER A 1 198 ? -12.692 13.524 7.579 1.00 83.50 198 SER A N 1
ATOM 1619 C CA . SER A 1 198 ? -12.918 13.548 6.132 1.00 83.50 198 SER A CA 1
ATOM 1620 C C . SER A 1 198 ? -12.151 14.674 5.446 1.00 83.50 198 SER A C 1
ATOM 1622 O O . SER A 1 198 ? -11.525 14.437 4.419 1.00 83.50 198 SER A O 1
ATOM 1624 N N . VAL A 1 199 ? -12.171 15.885 6.009 1.00 87.69 199 VAL A N 1
ATOM 1625 C CA . VAL A 1 199 ? -11.424 17.027 5.462 1.00 87.69 199 VAL A CA 1
ATOM 1626 C C . VAL A 1 199 ? -9.921 16.771 5.550 1.00 87.69 199 VAL A C 1
ATOM 1628 O O . VAL A 1 199 ? -9.214 16.960 4.563 1.00 87.69 199 VAL A O 1
ATOM 1631 N N . CYS A 1 200 ? -9.428 16.289 6.694 1.00 89.12 200 CYS A N 1
ATOM 1632 C CA . CYS A 1 200 ? -8.020 15.929 6.856 1.00 89.12 200 CYS A CA 1
ATOM 1633 C C . CYS A 1 200 ? -7.588 14.852 5.856 1.00 89.12 200 CYS A C 1
ATOM 1635 O O . CYS A 1 200 ? -6.525 14.980 5.256 1.00 89.12 200 CYS A O 1
ATOM 1637 N N . TYR A 1 201 ? -8.406 13.819 5.648 1.00 87.38 201 TYR A N 1
ATOM 1638 C CA . TYR A 1 201 ? -8.122 12.760 4.686 1.00 87.38 201 TYR A CA 1
ATOM 1639 C C . TYR A 1 201 ? -8.062 13.307 3.257 1.00 87.38 201 TYR A C 1
ATOM 1641 O O . TYR A 1 201 ? -7.083 13.061 2.562 1.00 87.38 201 TYR A O 1
ATOM 1649 N N . SER A 1 202 ? -9.034 14.125 2.842 1.00 85.94 202 SER A N 1
ATOM 1650 C CA . SER A 1 202 ? -9.012 14.762 1.520 1.00 85.94 202 SER A CA 1
ATOM 1651 C C . SER A 1 202 ? -7.778 15.647 1.317 1.00 85.94 202 SER A C 1
ATOM 1653 O O . SER A 1 202 ? -7.174 15.610 0.250 1.00 85.94 202 SER A O 1
ATOM 1655 N N . LEU A 1 203 ? -7.354 16.403 2.337 1.00 90.25 203 LEU A N 1
ATOM 1656 C CA . LEU A 1 203 ? -6.120 17.196 2.275 1.00 90.25 203 LEU A CA 1
ATOM 1657 C C . LEU A 1 203 ? -4.873 16.313 2.140 1.00 90.25 203 LEU A C 1
ATOM 1659 O O . LEU A 1 203 ? -3.997 16.623 1.334 1.00 90.25 203 LEU A O 1
ATOM 1663 N N . ILE A 1 204 ? -4.804 15.207 2.889 1.00 88.56 204 ILE A N 1
ATOM 1664 C CA . ILE A 1 204 ? -3.719 14.222 2.775 1.00 88.56 204 ILE A CA 1
ATOM 1665 C C . ILE A 1 204 ? -3.700 13.608 1.373 1.00 88.56 204 ILE A C 1
ATOM 1667 O O . ILE A 1 204 ? -2.623 13.469 0.805 1.00 88.56 204 ILE A O 1
ATOM 1671 N N . MET A 1 205 ? -4.861 13.294 0.792 1.00 86.25 205 MET A N 1
ATOM 1672 C CA . MET A 1 205 ? -4.948 12.764 -0.570 1.00 86.25 205 MET A CA 1
ATOM 1673 C C . MET A 1 205 ? -4.479 13.786 -1.606 1.00 86.25 205 MET A C 1
ATOM 1675 O O . MET A 1 205 ? -3.672 13.436 -2.456 1.00 86.25 205 MET A O 1
ATOM 1679 N N . ILE A 1 206 ? -4.896 15.053 -1.515 1.00 87.75 206 ILE A N 1
ATOM 1680 C CA . ILE A 1 206 ? -4.436 16.118 -2.429 1.00 87.75 206 ILE A CA 1
ATOM 1681 C C . ILE A 1 206 ? -2.918 16.310 -2.327 1.00 87.75 206 ILE A C 1
ATOM 1683 O O . ILE A 1 206 ? -2.229 16.392 -3.345 1.00 87.75 206 ILE A O 1
ATOM 1687 N N . PHE A 1 207 ? -2.381 16.337 -1.105 1.00 89.38 207 PHE A N 1
ATOM 1688 C CA . PHE A 1 207 ? -0.937 16.381 -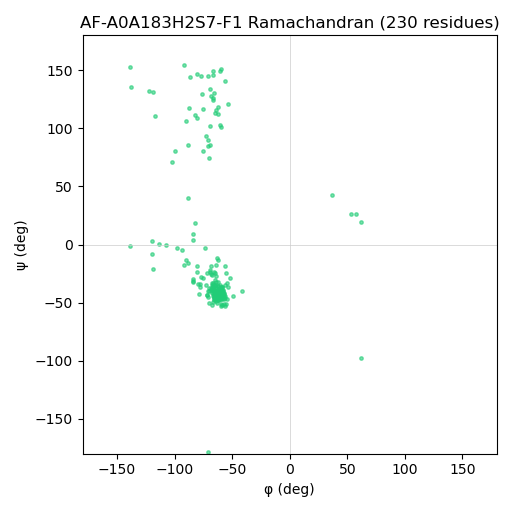0.882 1.00 89.38 207 PHE A CA 1
ATOM 1689 C C . PHE A 1 207 ? -0.236 15.134 -1.442 1.00 89.38 207 PHE A C 1
ATOM 1691 O O . PHE A 1 207 ? 0.830 15.243 -2.047 1.00 89.38 207 PHE A O 1
ATOM 1698 N N . GLY A 1 208 ? -0.857 13.963 -1.290 1.00 84.69 208 GLY A N 1
ATOM 1699 C CA . GLY A 1 208 ? -0.423 12.707 -1.887 1.00 84.69 208 GLY A CA 1
ATOM 1700 C C . GLY A 1 208 ? -0.322 12.806 -3.405 1.00 84.69 208 GLY A C 1
ATOM 1701 O O . GLY A 1 208 ? 0.745 12.540 -3.937 1.00 84.69 208 GLY A O 1
ATOM 1702 N N . ILE A 1 209 ? -1.365 13.277 -4.097 1.00 86.31 209 ILE A N 1
ATOM 1703 C CA . ILE A 1 209 ? -1.372 13.480 -5.560 1.00 86.31 209 ILE A CA 1
ATOM 1704 C C . ILE A 1 209 ? -0.203 14.371 -5.988 1.00 86.31 209 ILE A C 1
ATOM 1706 O O . ILE A 1 209 ? 0.521 14.029 -6.923 1.00 86.31 209 ILE A O 1
ATOM 1710 N N . TYR A 1 210 ? 0.013 15.487 -5.283 1.00 87.31 210 TYR A N 1
ATOM 1711 C CA . TYR A 1 210 ? 1.135 16.385 -5.554 1.00 87.31 210 TYR A CA 1
ATOM 1712 C C . TYR A 1 210 ? 2.480 15.667 -5.400 1.00 87.31 210 TYR A C 1
ATOM 1714 O O . TYR A 1 210 ? 3.280 15.656 -6.331 1.00 87.31 210 TYR A O 1
ATOM 1722 N N . PHE A 1 211 ? 2.721 15.017 -4.260 1.00 84.69 211 PHE A N 1
ATOM 1723 C CA . PHE A 1 211 ? 3.962 14.280 -4.023 1.00 84.69 211 PHE A CA 1
ATOM 1724 C C . PHE A 1 211 ? 4.181 13.180 -5.066 1.00 84.69 211 PHE A C 1
ATOM 1726 O O . PHE A 1 211 ? 5.276 13.023 -5.602 1.00 84.69 211 PHE A O 1
ATOM 1733 N N . MET A 1 212 ? 3.119 12.448 -5.384 1.00 79.12 212 MET A N 1
ATOM 1734 C CA . MET A 1 212 ? 3.144 11.379 -6.359 1.00 79.12 212 MET A CA 1
ATOM 1735 C C . MET A 1 212 ? 3.454 11.893 -7.764 1.00 79.12 212 MET A C 1
ATOM 1737 O O . MET A 1 212 ? 4.226 11.244 -8.454 1.00 79.12 212 MET A O 1
ATOM 1741 N N . SER A 1 213 ? 2.961 13.065 -8.174 1.00 83.19 213 SER A N 1
ATOM 1742 C CA . SER A 1 213 ? 3.255 13.658 -9.493 1.00 83.19 213 SER A CA 1
ATOM 1743 C C . SER A 1 213 ? 4.755 13.848 -9.785 1.00 83.19 213 SER A C 1
ATOM 1745 O O . SER A 1 213 ? 5.151 13.941 -10.944 1.00 83.19 213 SER A O 1
ATOM 1747 N N . HIS A 1 214 ? 5.601 13.840 -8.751 1.00 82.38 214 HIS A N 1
ATOM 1748 C CA . HIS A 1 214 ? 7.060 13.901 -8.865 1.00 82.38 214 HIS A CA 1
ATOM 1749 C C . HIS A 1 214 ? 7.750 12.524 -8.880 1.00 82.38 214 HIS A C 1
ATOM 1751 O O . HIS A 1 214 ? 8.969 12.450 -9.041 1.00 82.38 214 HIS A O 1
ATOM 1757 N N . LEU A 1 215 ? 7.003 11.435 -8.690 1.00 78.94 215 LEU A N 1
ATOM 1758 C CA . LEU A 1 215 ? 7.496 10.059 -8.713 1.00 78.94 215 LEU A CA 1
ATOM 1759 C C . LEU A 1 215 ? 7.376 9.446 -10.121 1.00 78.94 215 LEU A C 1
ATOM 1761 O O . LEU A 1 215 ? 6.503 9.840 -10.895 1.00 78.94 215 LEU A O 1
ATOM 1765 N N . PRO A 1 216 ? 8.219 8.452 -10.458 1.00 74.94 216 PRO A N 1
ATOM 1766 C CA . PRO A 1 216 ? 8.144 7.758 -11.743 1.00 74.94 216 PRO A CA 1
ATOM 1767 C C . PRO A 1 216 ? 6.855 6.935 -11.873 1.00 74.94 216 PRO A C 1
ATOM 1769 O O . PRO A 1 216 ? 6.405 6.324 -10.893 1.00 74.94 216 PRO A O 1
ATOM 1772 N N . VAL A 1 217 ? 6.315 6.857 -13.098 1.00 69.25 217 VAL A N 1
ATOM 1773 C CA . VAL A 1 217 ? 5.046 6.174 -13.431 1.00 69.25 217 VAL A CA 1
ATOM 1774 C C . VAL A 1 217 ? 5.021 4.707 -12.975 1.00 69.25 217 VAL A C 1
ATOM 1776 O O . VAL A 1 217 ? 3.983 4.224 -12.519 1.00 69.25 217 VAL A O 1
ATOM 1779 N N . VAL A 1 218 ? 6.161 4.004 -12.974 1.00 64.88 218 VAL A N 1
ATOM 1780 C CA . VAL A 1 218 ? 6.248 2.611 -12.475 1.00 64.88 218 VAL A CA 1
ATOM 1781 C C . VAL A 1 218 ? 5.714 2.452 -11.045 1.00 64.88 218 VAL A C 1
ATOM 1783 O O . VAL A 1 218 ? 5.055 1.461 -10.727 1.00 64.88 218 VAL A O 1
ATOM 1786 N N . SER A 1 219 ? 5.938 3.447 -10.183 1.00 67.38 219 SER A N 1
ATOM 1787 C CA . SER A 1 219 ? 5.510 3.397 -8.777 1.00 67.38 219 SER A CA 1
ATOM 1788 C C . SER A 1 219 ? 3.982 3.384 -8.635 1.00 67.38 219 SER A C 1
ATOM 1790 O O . SER A 1 219 ? 3.444 2.899 -7.635 1.00 67.38 219 SER A O 1
ATOM 1792 N N . PHE A 1 220 ? 3.276 3.893 -9.648 1.00 62.94 220 PHE A N 1
ATOM 1793 C CA . PHE A 1 220 ? 1.822 3.983 -9.681 1.00 62.94 220 PHE A CA 1
ATOM 1794 C C . PHE A 1 220 ? 1.151 2.715 -10.154 1.00 62.94 220 PHE A C 1
ATOM 1796 O O . PHE A 1 220 ? 0.056 2.423 -9.700 1.00 62.94 220 PHE A O 1
ATOM 1803 N N . PHE A 1 221 ? 1.774 1.941 -11.036 1.00 59.72 221 PHE A N 1
ATOM 1804 C CA . PHE A 1 221 ? 1.167 0.702 -11.517 1.00 59.72 221 PHE A CA 1
ATOM 1805 C C . PHE A 1 221 ? 0.977 -0.330 -10.401 1.00 59.72 221 PHE A C 1
ATOM 1807 O O . PHE A 1 221 ? 0.014 -1.099 -10.398 1.00 59.72 221 PHE A O 1
ATOM 1814 N N . ILE A 1 222 ? 1.822 -0.261 -9.377 1.00 59.66 222 ILE A N 1
ATOM 1815 C CA . ILE A 1 222 ? 1.674 -1.059 -8.161 1.00 59.66 222 ILE A CA 1
ATOM 1816 C C . ILE A 1 222 ? 0.630 -0.441 -7.217 1.00 59.66 222 ILE A C 1
ATOM 1818 O O . ILE A 1 222 ? -0.126 -1.176 -6.583 1.00 59.66 222 ILE A O 1
ATOM 1822 N N . LEU A 1 223 ? 0.517 0.893 -7.165 1.00 56.53 223 LEU A N 1
ATOM 1823 C CA . LEU A 1 223 ? -0.473 1.581 -6.329 1.00 56.53 223 LEU A CA 1
ATOM 1824 C C . LEU A 1 223 ? -1.899 1.575 -6.906 1.00 56.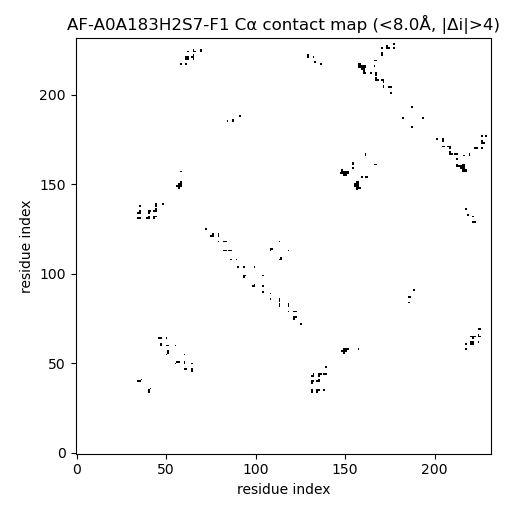53 223 LEU A C 1
ATOM 1826 O O . LEU A 1 223 ? -2.847 1.473 -6.150 1.00 56.53 223 LEU A O 1
ATOM 1830 N N . MET A 1 224 ? -2.091 1.632 -8.221 1.00 54.38 224 MET A N 1
ATOM 1831 C CA . MET A 1 224 ? -3.414 1.536 -8.855 1.00 54.38 224 MET A CA 1
ATOM 1832 C C . MET A 1 224 ? -4.044 0.175 -8.584 1.00 54.38 224 MET A C 1
ATOM 1834 O O . MET A 1 224 ? -5.226 0.086 -8.266 1.00 54.38 224 MET A O 1
ATOM 1838 N N . ASN A 1 225 ? -3.230 -0.885 -8.610 1.00 52.25 225 ASN A N 1
ATOM 1839 C CA . ASN A 1 225 ? -3.683 -2.196 -8.175 1.00 52.25 225 ASN A CA 1
ATOM 1840 C C . ASN A 1 225 ? -4.156 -2.151 -6.716 1.00 52.25 225 ASN A C 1
ATOM 1842 O O . ASN A 1 225 ? -5.165 -2.785 -6.450 1.00 52.25 225 ASN A O 1
ATOM 1846 N N . ILE A 1 226 ? -3.497 -1.365 -5.836 1.00 52.94 226 ILE A N 1
ATOM 1847 C CA . ILE A 1 226 ? -3.788 -0.918 -4.437 1.00 52.94 226 ILE A CA 1
ATOM 1848 C C . ILE A 1 226 ? -5.211 -0.493 -4.030 1.00 52.94 226 ILE A C 1
ATOM 1850 O O . ILE A 1 226 ? -5.718 -0.755 -2.936 1.00 52.94 226 ILE A O 1
ATOM 1854 N N . GLU A 1 227 ? -5.862 0.221 -4.939 1.00 47.84 227 GLU A N 1
ATOM 1855 C CA . GLU A 1 227 ? -7.002 1.073 -4.593 1.00 47.84 227 GLU A CA 1
ATOM 1856 C C . GLU A 1 227 ? -8.291 0.693 -5.306 1.00 47.84 227 GLU A C 1
ATOM 1858 O O . GLU A 1 227 ? -9.346 1.203 -4.932 1.00 47.84 227 GLU A O 1
ATOM 1863 N N . ILE A 1 228 ? -8.241 -0.234 -6.268 1.00 43.06 228 ILE A N 1
ATOM 1864 C CA . ILE A 1 228 ? -9.456 -0.793 -6.859 1.00 43.06 228 ILE A CA 1
ATOM 1865 C C . ILE A 1 228 ? -10.229 -1.514 -5.740 1.00 43.06 228 ILE A C 1
ATOM 1867 O O . ILE A 1 228 ? -9.679 -2.434 -5.125 1.00 43.06 228 ILE A O 1
ATOM 1871 N N . PRO A 1 229 ? -11.463 -1.078 -5.423 1.00 42.78 229 PRO A N 1
ATOM 1872 C CA . PRO A 1 229 ? -12.296 -1.772 -4.461 1.00 42.78 229 PRO A CA 1
ATOM 1873 C C . PRO A 1 229 ? -12.669 -3.130 -5.052 1.00 42.78 229 PRO A C 1
ATOM 1875 O O . PRO A 1 229 ? -13.222 -3.194 -6.151 1.00 42.78 229 PRO A O 1
ATOM 1878 N N . ASP A 1 230 ? -12.371 -4.207 -4.326 1.00 42.38 230 ASP A N 1
ATOM 1879 C CA . ASP A 1 230 ? -12.902 -5.529 -4.644 1.00 42.38 230 ASP A CA 1
ATOM 1880 C C . ASP A 1 230 ? -14.433 -5.435 -4.562 1.00 42.38 230 ASP A C 1
ATOM 1882 O O . ASP A 1 230 ? -15.020 -5.359 -3.481 1.00 42.38 230 ASP A O 1
ATOM 1886 N N . SER A 1 231 ? -15.089 -5.359 -5.718 1.00 35.06 231 SER A N 1
ATOM 1887 C CA . SER A 1 231 ? -16.537 -5.483 -5.829 1.00 35.06 231 SER A CA 1
ATOM 1888 C C . SER A 1 231 ? -16.902 -6.958 -5.666 1.00 35.06 231 SER A C 1
ATOM 1890 O O . SER A 1 231 ? -17.078 -7.673 -6.655 1.00 35.06 231 SER A O 1
ATOM 1892 N N . SER A 1 232 ? -16.955 -7.433 -4.425 1.00 31.81 232 SER A N 1
ATOM 1893 C CA . SER A 1 232 ? -17.463 -8.766 -4.088 1.00 31.81 232 SER A CA 1
ATOM 1894 C C . SER A 1 232 ? -18.171 -8.756 -2.746 1.00 31.81 232 SER A C 1
ATOM 1896 O O . SER A 1 232 ? -17.493 -8.414 -1.751 1.00 31.81 232 SER A O 1
#

Solvent-accessible surface area (backbone atoms only — not comparable to full-atom values): 13302 Å² total; per-residue (Å²): 137,85,85,81,79,82,81,77,84,85,76,84,73,78,63,63,71,66,61,57,69,65,56,82,75,66,56,81,58,57,63,52,57,44,49,57,70,29,69,66,17,50,52,50,29,52,51,46,54,58,45,33,74,72,77,38,55,63,62,55,27,47,43,52,48,22,48,50,54,44,66,72,43,41,67,56,51,56,52,32,49,52,50,50,51,54,39,50,51,54,52,52,53,46,54,72,76,54,81,57,60,70,67,60,58,50,52,54,29,52,75,72,68,47,44,66,67,59,43,52,50,48,56,44,50,57,56,49,53,53,56,36,47,52,39,15,51,53,51,50,56,69,69,51,85,81,66,82,55,61,37,64,98,90,41,77,40,34,76,43,44,53,90,79,43,57,66,37,48,50,48,38,52,43,47,53,51,49,50,54,54,48,47,71,75,56,74,69,96,46,70,71,59,52,52,52,53,50,53,52,49,52,51,51,39,54,51,44,28,59,59,46,44,74,38,36,42,60,65,43,41,44,46,53,54,69,53,63,75,79,90,122

InterPro domains:
  IPR001708 Membrane insertase YidC/ALB3/OXA1/COX18 [PTHR12428] (39-219)

Organism: NCBI:txid387005

Mean predicted aligned error: 11.57 Å